Protein AF-A0A7U9MW50-F1 (afdb_monomer_lite)

Structure (mmCIF, N/CA/C/O backbone):
data_AF-A0A7U9MW50-F1
#
_entry.id   AF-A0A7U9MW50-F1
#
loop_
_atom_site.group_PDB
_atom_site.id
_atom_site.type_symbol
_atom_site.label_atom_id
_atom_site.label_alt_id
_atom_site.label_comp_id
_atom_site.label_asym_id
_atom_site.label_entity_id
_atom_site.label_seq_id
_atom_site.pdbx_PDB_ins_code
_atom_site.Cartn_x
_atom_site.Cartn_y
_atom_site.Cartn_z
_atom_site.occupancy
_atom_site.B_iso_or_equiv
_atom_site.auth_seq_id
_atom_site.auth_comp_id
_atom_site.auth_asym_id
_atom_site.auth_atom_id
_atom_site.pdbx_PDB_model_num
ATOM 1 N N . MET A 1 1 ? 9.489 -46.362 -32.759 1.00 39.28 1 MET A N 1
ATOM 2 C CA . MET A 1 1 ? 8.616 -46.040 -31.600 1.00 39.28 1 MET A CA 1
ATOM 3 C C . MET A 1 1 ? 8.530 -44.524 -31.417 1.00 39.28 1 MET A C 1
ATOM 5 O O . MET A 1 1 ? 9.506 -43.858 -31.729 1.00 39.28 1 MET A O 1
ATOM 9 N N . ARG A 1 2 ? 7.422 -43.974 -30.892 1.00 37.34 2 ARG A N 1
ATOM 10 C CA . ARG A 1 2 ? 7.339 -42.566 -30.435 1.00 37.34 2 ARG A CA 1
ATOM 11 C C . ARG A 1 2 ? 7.505 -42.512 -28.911 1.00 37.34 2 ARG A C 1
ATOM 13 O O . ARG A 1 2 ? 6.744 -43.177 -28.215 1.00 37.34 2 ARG A O 1
ATOM 20 N N . ARG A 1 3 ? 8.425 -41.695 -28.387 1.00 41.50 3 ARG A N 1
ATOM 21 C CA . ARG A 1 3 ? 8.393 -41.252 -26.979 1.00 41.50 3 ARG A CA 1
ATOM 22 C C . ARG A 1 3 ? 7.718 -39.882 -26.922 1.00 41.50 3 ARG A C 1
ATOM 24 O O . ARG A 1 3 ? 8.206 -38.944 -27.540 1.00 41.50 3 ARG A O 1
ATOM 31 N N . LYS A 1 4 ? 6.604 -39.771 -26.194 1.00 44.19 4 LYS A N 1
ATOM 32 C CA . LYS A 1 4 ? 6.059 -38.469 -25.781 1.00 44.19 4 LYS A CA 1
ATOM 33 C C . LYS A 1 4 ? 6.906 -37.951 -24.611 1.00 44.19 4 LYS A C 1
ATOM 35 O O . LYS A 1 4 ? 7.179 -38.721 -23.694 1.00 44.19 4 LYS A O 1
ATOM 40 N N . LYS A 1 5 ? 7.257 -36.665 -24.609 1.00 45.75 5 LYS A N 1
ATOM 41 C CA . LYS A 1 5 ? 7.489 -35.903 -23.374 1.00 45.75 5 LYS A CA 1
ATOM 42 C C . LYS A 1 5 ? 6.335 -34.916 -23.240 1.00 45.75 5 LYS A C 1
ATOM 44 O O . LYS A 1 5 ? 6.023 -34.212 -24.194 1.00 45.75 5 LYS A O 1
ATOM 49 N N . THR A 1 6 ? 5.687 -34.913 -22.084 1.00 45.56 6 THR A N 1
ATOM 50 C CA . THR A 1 6 ? 4.634 -33.964 -21.718 1.00 45.56 6 THR A CA 1
ATOM 51 C C . THR A 1 6 ? 5.216 -32.992 -20.704 1.00 45.56 6 THR A C 1
ATOM 53 O O . THR A 1 6 ? 5.390 -33.359 -19.544 1.00 45.56 6 THR A O 1
ATOM 56 N N . THR A 1 7 ? 5.543 -31.778 -21.140 1.00 43.97 7 THR A N 1
ATOM 57 C CA . THR A 1 7 ? 5.953 -30.695 -20.238 1.00 43.97 7 THR A CA 1
ATOM 58 C C . THR A 1 7 ? 4.703 -29.931 -19.819 1.00 43.97 7 THR A C 1
ATOM 60 O O . THR A 1 7 ? 4.052 -29.302 -20.656 1.00 43.97 7 THR A O 1
ATOM 63 N N . GLY A 1 8 ? 4.337 -30.019 -18.540 1.00 42.91 8 GLY A N 1
ATOM 64 C CA . GLY A 1 8 ? 3.277 -29.182 -17.981 1.00 42.91 8 GLY A CA 1
ATOM 65 C C . GLY A 1 8 ? 3.719 -27.722 -17.994 1.00 42.91 8 GLY A C 1
ATOM 66 O O . GLY A 1 8 ? 4.828 -27.423 -17.562 1.00 42.91 8 GLY A O 1
ATOM 67 N N . HIS A 1 9 ? 2.874 -26.832 -18.507 1.00 44.06 9 HIS A N 1
ATOM 68 C CA . HIS A 1 9 ? 3.109 -25.395 -18.408 1.00 44.06 9 HIS A CA 1
ATOM 69 C C . HIS A 1 9 ? 2.536 -24.913 -17.074 1.00 44.06 9 HIS A C 1
ATOM 71 O O . HIS A 1 9 ? 1.326 -24.997 -16.860 1.00 44.06 9 HIS A O 1
ATOM 77 N N . GLY A 1 10 ? 3.398 -24.423 -16.183 1.00 37.41 10 GLY A N 1
ATOM 78 C CA . GLY A 1 10 ? 2.960 -23.534 -15.113 1.00 37.41 10 GLY A CA 1
ATOM 79 C C . GLY A 1 10 ? 2.636 -22.183 -15.740 1.00 37.41 10 GLY A C 1
ATOM 80 O O . GLY A 1 10 ? 3.504 -21.587 -16.369 1.00 37.41 10 GLY A O 1
ATOM 81 N N . ILE A 1 11 ? 1.387 -21.733 -15.636 1.00 43.56 11 ILE A N 1
ATOM 82 C CA . ILE A 1 11 ? 0.972 -20.435 -16.175 1.00 43.56 11 ILE A CA 1
ATOM 83 C C . ILE A 1 11 ? 1.264 -19.375 -15.110 1.00 43.56 11 ILE A C 1
ATOM 85 O O . ILE A 1 11 ? 0.682 -19.419 -14.026 1.00 43.56 11 ILE A O 1
ATOM 89 N N . GLY A 1 12 ? 2.165 -18.439 -15.420 1.00 33.53 12 GLY A N 1
ATOM 90 C CA . GLY A 1 12 ? 2.443 -17.275 -14.578 1.00 33.53 12 GLY A CA 1
ATOM 91 C C . GLY A 1 12 ? 1.195 -16.402 -14.424 1.00 33.53 12 GLY A C 1
ATOM 92 O O . GLY A 1 12 ? 0.514 -16.090 -15.401 1.00 33.53 12 GLY A O 1
ATOM 93 N N . LEU A 1 13 ? 0.875 -16.016 -13.188 1.00 44.91 13 LEU A N 1
ATOM 94 C CA . LEU A 1 13 ? -0.449 -15.503 -12.804 1.00 44.91 13 LEU A CA 1
ATOM 95 C C . LEU A 1 13 ? -0.722 -14.029 -13.187 1.00 44.91 13 LEU A C 1
ATOM 97 O O . LEU A 1 13 ? -1.709 -13.454 -12.741 1.00 44.91 13 LEU A O 1
ATOM 101 N N . PHE A 1 14 ? 0.120 -13.427 -14.033 1.00 43.69 14 PHE A N 1
ATOM 102 C CA . PHE A 1 14 ? 0.056 -12.007 -14.417 1.00 43.69 14 PHE A CA 1
ATOM 103 C C . PHE A 1 14 ? -0.495 -11.737 -15.831 1.00 43.69 14 PHE A C 1
ATOM 105 O O . PHE A 1 14 ? -0.716 -10.587 -16.198 1.00 43.69 14 PHE A O 1
ATOM 112 N N . SER A 1 15 ? -0.775 -12.771 -16.634 1.00 45.66 15 SER A N 1
ATOM 113 C CA . SER A 1 15 ? -1.131 -12.617 -18.060 1.00 45.66 15 SER A CA 1
ATOM 114 C C . SER A 1 15 ? -2.640 -12.431 -18.352 1.00 45.66 15 SER A C 1
ATOM 116 O O . SER A 1 15 ? -3.088 -12.686 -19.467 1.00 45.66 15 SER A O 1
ATOM 118 N N . LEU A 1 16 ? -3.461 -12.024 -17.370 1.00 40.75 16 LEU A N 1
ATOM 119 C CA . LEU A 1 16 ? -4.922 -11.895 -17.554 1.00 40.75 16 LEU A CA 1
ATOM 120 C C . LEU A 1 16 ? -5.580 -10.762 -16.734 1.00 40.75 16 LEU A C 1
ATOM 122 O O . LEU A 1 16 ? -6.579 -10.977 -16.053 1.00 40.75 16 LEU A O 1
ATOM 126 N N . ALA A 1 17 ? -5.031 -9.546 -16.810 1.00 40.34 17 ALA A N 1
ATOM 127 C CA . ALA A 1 17 ? -5.599 -8.347 -16.171 1.00 40.34 17 ALA A CA 1
ATOM 128 C C . ALA A 1 17 ? -6.255 -7.346 -17.153 1.00 40.34 17 ALA A C 1
ATOM 130 O O . ALA A 1 17 ? -6.684 -6.268 -16.742 1.00 40.34 17 ALA A O 1
ATOM 131 N N . LEU A 1 18 ? -6.359 -7.682 -18.446 1.00 50.28 18 LEU A N 1
ATOM 132 C CA . LEU A 1 18 ? -7.053 -6.869 -19.451 1.00 50.28 18 LEU A CA 1
ATOM 133 C C . LEU A 1 18 ? -7.947 -7.727 -20.362 1.00 50.28 18 LEU A C 1
ATOM 135 O O . LEU A 1 18 ? -7.501 -8.736 -20.900 1.00 50.28 18 LEU A O 1
ATOM 139 N N . LEU A 1 19 ? -9.160 -7.204 -20.598 1.00 45.91 19 LEU A N 1
ATOM 140 C CA . LEU A 1 19 ? -10.234 -7.656 -21.504 1.00 45.91 19 LEU A CA 1
ATOM 141 C C . LEU A 1 19 ? -11.268 -8.664 -20.934 1.00 45.91 19 LEU A C 1
ATOM 143 O O . LEU A 1 19 ? -10.956 -9.824 -20.703 1.00 45.91 19 LEU A O 1
ATOM 147 N N . LEU A 1 20 ? -12.539 -8.212 -20.882 1.00 41.84 20 LEU A N 1
ATOM 148 C CA . LEU A 1 20 ? -13.779 -8.932 -20.495 1.00 41.84 20 LEU A CA 1
ATOM 149 C C . LEU A 1 20 ? -13.861 -9.319 -18.993 1.00 41.84 20 LEU A C 1
ATOM 151 O O . LEU A 1 20 ? -12.935 -9.894 -18.448 1.00 41.84 20 LEU A O 1
ATOM 155 N N . CYS A 1 21 ? -14.930 -9.039 -18.235 1.00 37.72 21 CYS A N 1
ATOM 156 C CA . CYS A 1 21 ? -16.331 -8.745 -18.573 1.00 37.72 21 CYS A CA 1
ATOM 157 C C . CYS A 1 21 ? -16.944 -7.636 -17.692 1.00 37.72 21 CYS A C 1
ATOM 159 O O . CYS A 1 21 ? -16.479 -7.367 -16.590 1.00 37.72 21 CYS A O 1
ATOM 161 N N . GLY A 1 22 ? -18.065 -7.068 -18.149 1.00 41.16 22 GLY A N 1
ATOM 162 C CA . GLY A 1 22 ? -19.060 -6.455 -17.261 1.00 41.16 22 GLY A CA 1
ATOM 163 C C . GLY A 1 22 ? -20.167 -7.451 -16.878 1.00 41.16 22 GLY A C 1
ATOM 164 O O . GLY A 1 22 ? -20.319 -8.475 -17.540 1.00 41.16 22 GLY A O 1
ATOM 165 N N . LEU A 1 23 ? -20.986 -7.071 -15.886 1.00 46.62 23 LEU A N 1
ATOM 166 C CA . LEU A 1 23 ? -22.084 -7.827 -15.245 1.00 46.62 23 LEU A CA 1
ATOM 167 C C . LEU A 1 23 ? -21.673 -8.860 -14.175 1.00 46.62 23 LEU A C 1
ATOM 169 O O . LEU A 1 23 ? -20.717 -9.606 -14.330 1.00 46.62 23 LEU A O 1
ATOM 173 N N . MET A 1 24 ? -22.523 -8.919 -13.138 1.00 39.25 24 MET A N 1
ATOM 174 C CA . MET A 1 24 ? -22.510 -9.791 -11.949 1.00 39.25 24 MET A CA 1
ATOM 175 C C . MET A 1 24 ? -21.369 -9.573 -10.937 1.00 39.25 24 MET A C 1
ATOM 177 O O . MET A 1 24 ? -20.203 -9.825 -11.208 1.00 39.25 24 MET A O 1
ATOM 181 N N . GLY A 1 25 ? -21.746 -9.123 -9.734 1.00 40.00 25 GLY A N 1
ATOM 182 C CA . GLY A 1 25 ? -20.860 -8.994 -8.570 1.00 40.00 25 GLY A CA 1
ATOM 183 C C . GLY A 1 25 ? -21.040 -10.121 -7.542 1.00 40.00 25 GLY A C 1
ATOM 184 O O . GLY A 1 25 ? -21.541 -11.190 -7.875 1.00 40.00 25 GLY A O 1
ATOM 185 N N . LEU A 1 26 ? -20.703 -9.811 -6.279 1.00 45.91 26 LEU A N 1
ATOM 186 C CA . LEU A 1 26 ? -20.649 -10.693 -5.094 1.00 45.91 26 LEU A CA 1
ATOM 187 C C . LEU A 1 26 ? -19.517 -11.740 -5.115 1.00 45.91 26 LEU A C 1
ATOM 189 O O . LEU A 1 26 ? -19.614 -12.778 -5.758 1.00 45.91 26 LEU A O 1
ATOM 193 N N . GLY A 1 27 ? -18.469 -11.487 -4.321 1.00 35.94 27 GLY A N 1
ATOM 194 C CA . GLY A 1 27 ? -17.350 -12.418 -4.127 1.00 35.94 27 GLY A CA 1
ATOM 195 C C . GLY A 1 27 ? -16.101 -11.761 -3.534 1.00 35.94 27 GLY A C 1
ATOM 196 O O . GLY A 1 27 ? -15.067 -11.725 -4.188 1.00 35.94 27 GLY A O 1
ATOM 197 N N . GLY A 1 28 ? -16.194 -11.193 -2.328 1.00 34.50 28 GLY A N 1
ATOM 198 C CA . GLY A 1 28 ? -15.036 -10.600 -1.644 1.00 34.50 28 GLY A CA 1
ATOM 199 C C . GLY A 1 28 ? -14.314 -11.589 -0.722 1.00 34.50 28 GLY A C 1
ATOM 200 O O . GLY A 1 28 ? -14.967 -12.418 -0.091 1.00 34.50 28 GLY A O 1
ATOM 201 N N . GLY A 1 29 ? -12.990 -11.448 -0.581 1.00 36.53 29 GLY A N 1
ATOM 202 C CA . GLY A 1 29 ? -12.238 -12.014 0.547 1.00 36.53 29 GLY A CA 1
ATOM 203 C C . GLY A 1 29 ? -10.856 -12.609 0.238 1.00 36.53 29 GLY A C 1
ATOM 204 O O . GLY A 1 29 ? -10.644 -13.245 -0.785 1.00 36.53 29 GLY A O 1
ATOM 205 N N . VAL A 1 30 ? -9.964 -12.477 1.228 1.00 43.53 30 VAL A N 1
ATOM 206 C CA . VAL A 1 30 ? -8.754 -13.296 1.468 1.00 43.53 30 VAL A CA 1
ATOM 207 C C . VAL A 1 30 ? -7.604 -13.201 0.445 1.00 43.53 30 VAL A C 1
ATOM 209 O O . VAL A 1 30 ? -7.337 -14.138 -0.301 1.00 43.53 30 VAL A O 1
ATOM 212 N N . 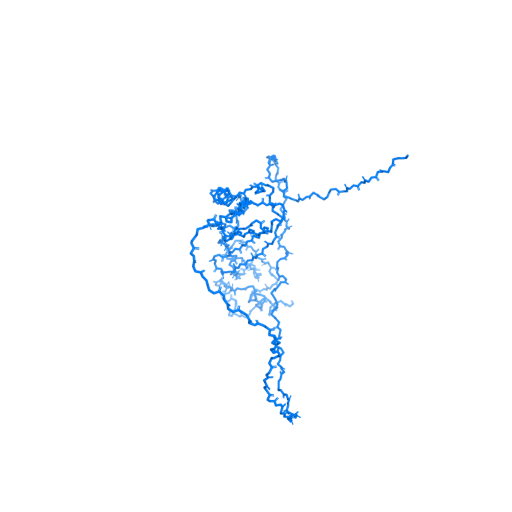LEU A 1 31 ? -6.785 -12.141 0.552 1.00 40.22 31 LEU A N 1
ATOM 213 C CA . LEU A 1 31 ? -5.351 -12.214 0.197 1.00 40.22 31 LEU A CA 1
ATOM 214 C C . LEU A 1 31 ? -4.436 -11.306 1.059 1.00 40.22 31 LEU A C 1
ATOM 216 O O . LEU A 1 31 ? -3.450 -10.762 0.578 1.00 40.22 31 LEU A O 1
ATOM 220 N N . GLY A 1 32 ? -4.753 -11.135 2.350 1.00 41.09 32 GLY A N 1
ATOM 221 C CA . GLY A 1 32 ? -4.100 -10.156 3.245 1.00 41.09 32 GLY A CA 1
ATOM 222 C C . GLY A 1 32 ? -3.193 -10.720 4.352 1.00 41.09 32 GLY A C 1
ATOM 223 O O . GLY A 1 32 ? -3.034 -10.067 5.375 1.00 41.09 32 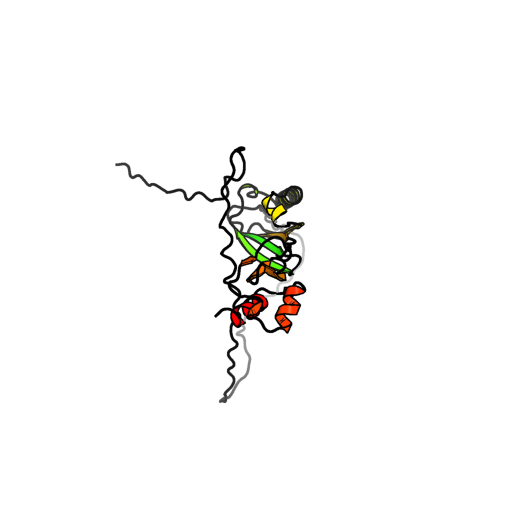GLY A O 1
ATOM 224 N N . ALA A 1 33 ? -2.647 -11.937 4.220 1.00 38.00 33 ALA A N 1
ATOM 225 C CA . ALA A 1 33 ? -2.095 -12.690 5.363 1.00 38.00 33 ALA A CA 1
ATOM 226 C C . ALA A 1 33 ? -0.701 -13.322 5.128 1.00 38.00 33 ALA A C 1
ATOM 228 O O . ALA A 1 33 ? -0.518 -14.521 5.352 1.00 38.00 33 ALA A O 1
ATOM 229 N N . ARG A 1 34 ? 0.293 -12.547 4.652 1.00 43.12 34 ARG A N 1
ATOM 230 C CA . ARG A 1 34 ? 1.667 -13.065 4.415 1.00 43.12 34 ARG A CA 1
ATOM 231 C C . ARG A 1 34 ? 2.868 -12.204 4.843 1.00 43.12 34 ARG A C 1
ATOM 233 O O . ARG A 1 34 ? 3.970 -12.742 4.820 1.00 43.12 34 ARG A O 1
ATOM 240 N N . LEU A 1 35 ? 2.711 -10.942 5.266 1.00 41.59 35 LEU A N 1
ATOM 241 C CA . LEU A 1 35 ? 3.867 -10.069 5.580 1.00 41.59 35 LEU A CA 1
ATOM 242 C C . LEU A 1 35 ? 4.241 -9.929 7.070 1.00 41.59 35 LEU A C 1
ATOM 244 O O . LEU A 1 35 ? 5.370 -9.549 7.368 1.00 41.59 35 LEU A O 1
ATOM 248 N N . ALA A 1 36 ? 3.352 -10.258 8.012 1.00 36.81 36 ALA A N 1
ATOM 249 C CA . ALA A 1 36 ? 3.534 -9.934 9.438 1.00 36.81 36 ALA A CA 1
ATOM 250 C C . ALA A 1 36 ? 4.670 -10.695 10.168 1.00 36.81 36 ALA A C 1
ATOM 252 O O . ALA A 1 36 ? 4.962 -10.410 11.324 1.00 36.81 36 ALA A O 1
ATOM 253 N N . GLN A 1 37 ? 5.322 -11.670 9.526 1.00 37.69 37 GLN A N 1
ATOM 254 C CA . GLN A 1 37 ? 6.139 -12.685 10.209 1.00 37.69 37 GLN A CA 1
ATOM 255 C C . GLN A 1 37 ? 7.660 -12.417 10.219 1.00 37.69 37 GLN A C 1
ATOM 257 O O . GLN A 1 37 ? 8.440 -13.339 10.447 1.00 37.69 37 GLN A O 1
ATOM 262 N N . ARG A 1 38 ? 8.104 -11.177 9.950 1.00 39.75 38 ARG A N 1
ATOM 263 C CA . ARG A 1 38 ? 9.537 -10.792 9.942 1.00 39.75 38 ARG A CA 1
ATOM 264 C C . ARG A 1 38 ? 9.981 -9.839 11.058 1.00 39.75 38 ARG A C 1
ATOM 266 O O . ARG A 1 38 ? 11.182 -9.632 11.197 1.00 39.75 38 ARG A O 1
ATOM 273 N N . TYR A 1 39 ? 9.069 -9.285 11.859 1.00 34.59 39 TYR A N 1
ATOM 274 C CA . TYR A 1 39 ? 9.435 -8.397 12.968 1.00 34.59 39 TYR A CA 1
ATOM 275 C C . TYR A 1 39 ? 9.530 -9.161 14.293 1.00 34.59 39 TYR A C 1
ATOM 277 O O . TYR A 1 39 ? 8.575 -9.241 15.059 1.00 34.59 39 TYR A O 1
ATOM 285 N N . GLN A 1 40 ? 10.709 -9.720 14.567 1.00 35.03 40 GLN A N 1
ATOM 286 C CA . GLN A 1 40 ? 11.066 -10.215 15.896 1.00 35.03 40 GLN A CA 1
ATOM 287 C C . GLN A 1 40 ? 12.538 -9.863 16.178 1.00 35.03 40 GLN A C 1
ATOM 289 O O . GLN A 1 40 ? 13.422 -10.382 15.492 1.00 35.03 40 GLN A O 1
ATOM 294 N N . PRO A 1 41 ? 12.830 -8.950 17.125 1.00 33.59 41 PRO A N 1
ATOM 295 C CA . PRO A 1 41 ? 14.197 -8.519 17.395 1.00 33.59 41 PRO A CA 1
ATOM 296 C C . PRO A 1 41 ? 15.001 -9.653 18.040 1.00 33.59 41 PRO A C 1
ATOM 298 O O . PRO A 1 41 ? 14.535 -10.314 18.969 1.00 33.59 41 PRO A O 1
ATOM 301 N N . GLN A 1 42 ? 16.225 -9.872 17.557 1.00 32.53 42 GLN A N 1
ATOM 302 C CA . GLN A 1 42 ? 17.138 -10.845 18.156 1.00 32.53 42 GLN A CA 1
ATOM 303 C C . GLN A 1 42 ? 17.595 -10.360 19.537 1.00 32.53 42 GLN A C 1
ATOM 305 O O . GLN A 1 42 ? 17.973 -9.202 19.710 1.00 32.53 42 GLN A O 1
ATOM 310 N N . GLN A 1 43 ? 17.550 -11.255 20.525 1.00 33.53 43 GLN A N 1
ATOM 311 C CA . GLN A 1 43 ? 17.994 -10.958 21.884 1.00 33.53 43 GLN A CA 1
ATOM 312 C C . GLN A 1 43 ? 19.524 -10.857 21.937 1.00 33.53 43 GLN A C 1
ATOM 314 O O . GLN A 1 43 ? 20.235 -11.666 21.344 1.00 33.53 43 GLN A O 1
ATOM 319 N N . ILE A 1 44 ? 20.024 -9.853 22.660 1.00 36.19 44 ILE A N 1
ATOM 320 C CA . ILE A 1 44 ? 21.458 -9.599 22.820 1.00 36.19 44 ILE A CA 1
ATOM 321 C C . ILE A 1 44 ? 22.037 -10.619 23.806 1.00 36.19 44 ILE A C 1
ATOM 323 O O . ILE A 1 44 ? 21.690 -10.600 24.985 1.00 36.19 44 ILE A O 1
ATOM 327 N N . ALA A 1 45 ? 22.956 -11.464 23.339 1.00 31.12 45 ALA A N 1
ATOM 328 C CA . ALA A 1 45 ? 23.833 -12.241 24.209 1.00 31.12 45 ALA A CA 1
ATOM 329 C C . ALA A 1 45 ? 25.078 -11.407 24.560 1.00 31.12 45 ALA A C 1
ATOM 331 O O . ALA A 1 45 ? 25.738 -10.868 23.671 1.00 31.12 45 ALA A O 1
ATOM 332 N N . GLN A 1 46 ? 25.386 -11.289 25.852 1.00 35.41 46 GLN A N 1
ATOM 333 C CA . GLN A 1 46 ? 26.603 -10.650 26.360 1.00 35.41 46 GLN A CA 1
ATOM 334 C C . GLN A 1 46 ? 27.605 -11.733 26.768 1.00 35.41 46 GLN A C 1
ATOM 336 O O . GLN A 1 46 ? 27.253 -12.586 27.573 1.00 35.41 46 GLN A O 1
ATOM 341 N N . GLU A 1 47 ? 28.845 -11.671 26.281 1.00 30.33 47 GLU A N 1
ATOM 342 C CA . GLU A 1 47 ? 29.944 -12.511 26.779 1.00 30.33 47 GLU A CA 1
ATOM 343 C C . GLU A 1 47 ? 31.284 -11.785 26.563 1.00 30.33 47 GLU A C 1
ATOM 345 O O . GLU A 1 47 ? 31.612 -11.412 25.436 1.00 30.33 47 GLU A O 1
ATOM 350 N N . ALA A 1 48 ? 32.034 -11.548 27.643 1.00 31.95 48 ALA A N 1
ATOM 351 C CA . ALA A 1 48 ? 33.402 -11.020 27.647 1.00 31.95 48 ALA A CA 1
ATOM 352 C C . ALA A 1 48 ? 33.966 -11.032 29.084 1.00 31.95 48 ALA A C 1
ATOM 354 O O . ALA A 1 48 ? 33.190 -10.840 30.022 1.00 31.95 48 ALA A O 1
ATOM 355 N N . PRO A 1 49 ? 35.298 -11.023 29.273 1.00 49.34 49 PRO A N 1
ATOM 356 C CA . PRO A 1 49 ? 36.351 -11.664 28.473 1.00 49.34 49 PRO A CA 1
ATOM 357 C C . PRO A 1 49 ? 37.252 -12.566 29.351 1.00 49.34 49 PRO A C 1
ATOM 359 O O . PRO A 1 49 ? 37.212 -12.455 30.572 1.00 49.34 49 PRO A O 1
ATOM 362 N N . ASP A 1 50 ? 38.152 -13.365 28.760 1.00 29.62 50 ASP A N 1
ATOM 363 C CA . ASP A 1 50 ? 39.349 -13.804 29.503 1.00 29.62 50 ASP A CA 1
ATOM 364 C C . ASP A 1 50 ? 40.579 -14.122 28.620 1.00 29.62 50 ASP A C 1
ATOM 366 O O . ASP A 1 50 ? 40.461 -14.600 27.488 1.00 29.62 50 ASP A O 1
ATOM 370 N N . ARG A 1 51 ? 41.762 -13.784 29.149 1.00 32.78 51 ARG A N 1
ATOM 371 C CA . ARG A 1 51 ? 43.145 -13.916 28.615 1.00 32.78 51 ARG A CA 1
ATOM 372 C C . ARG A 1 51 ? 44.083 -13.527 29.784 1.00 32.78 51 ARG A C 1
ATOM 374 O O . ARG A 1 51 ? 43.667 -12.656 30.549 1.00 32.78 51 ARG A O 1
ATOM 381 N N . PRO A 1 52 ? 45.332 -14.029 29.928 1.00 44.41 52 PRO A N 1
ATOM 382 C CA . PRO A 1 52 ? 46.332 -14.152 28.849 1.00 44.41 52 PRO A CA 1
ATOM 383 C C . PRO A 1 52 ? 47.200 -15.446 29.030 1.00 44.41 52 PRO A C 1
ATOM 385 O O . PRO A 1 52 ? 46.765 -16.335 29.753 1.00 44.41 52 PRO A O 1
ATOM 388 N N . GLU A 1 53 ? 48.393 -15.707 28.470 1.00 31.42 53 GLU A N 1
ATOM 389 C CA . GLU A 1 53 ? 49.202 -15.192 27.341 1.00 31.42 53 GLU A CA 1
ATOM 390 C C . GLU A 1 53 ? 50.191 -16.306 26.896 1.00 31.42 53 GLU A C 1
ATOM 392 O O . GLU A 1 53 ? 50.250 -17.343 27.550 1.00 31.42 53 GLU A O 1
ATOM 397 N N . GLU A 1 54 ? 50.995 -16.086 25.843 1.00 28.69 54 GLU A N 1
ATOM 398 C CA . GLU A 1 54 ? 52.482 -16.047 25.926 1.00 28.69 54 GLU A CA 1
ATOM 399 C C . GLU A 1 54 ? 53.141 -15.886 24.531 1.00 28.69 54 GLU A C 1
ATOM 401 O O . GLU A 1 54 ? 52.937 -16.670 23.605 1.00 28.69 54 GLU A O 1
ATOM 406 N N . GLN A 1 55 ? 53.953 -14.831 24.412 1.00 30.59 55 GLN A N 1
ATOM 407 C CA . GLN A 1 55 ? 54.999 -14.567 23.400 1.00 30.59 55 GLN A CA 1
ATOM 408 C C . GLN A 1 55 ? 56.385 -14.915 24.027 1.00 30.59 55 GLN A C 1
ATOM 410 O O . GLN A 1 55 ? 56.365 -15.318 25.193 1.00 30.59 55 GLN A O 1
ATOM 415 N N . PRO A 1 56 ? 57.581 -14.768 23.386 1.00 43.38 56 PRO A N 1
ATOM 416 C CA . PRO A 1 56 ? 57.963 -14.012 22.168 1.00 43.38 56 PRO A CA 1
ATOM 417 C C . PRO A 1 56 ? 58.851 -14.861 21.194 1.00 43.38 56 PRO A C 1
ATOM 419 O O . PRO A 1 56 ? 58.724 -16.081 21.221 1.00 43.38 56 PRO A O 1
ATOM 422 N N . GLU A 1 57 ? 59.723 -14.398 20.274 1.00 31.50 57 GLU A N 1
ATOM 423 C CA . GLU A 1 57 ? 60.191 -13.075 19.779 1.00 31.50 57 GLU A CA 1
ATOM 424 C C . GLU A 1 57 ? 60.778 -13.225 18.338 1.00 31.50 57 GLU A C 1
ATOM 426 O O . GLU A 1 57 ? 60.698 -14.318 17.783 1.00 31.50 57 GLU A O 1
ATOM 431 N N . GLU A 1 58 ? 61.445 -12.182 17.797 1.00 29.83 58 GLU A N 1
ATOM 432 C CA . GLU A 1 58 ? 62.428 -12.217 16.672 1.00 29.83 58 GLU A CA 1
ATOM 433 C C . GLU A 1 58 ? 61.926 -12.596 15.236 1.00 29.83 58 GLU A C 1
ATOM 435 O O . GLU A 1 58 ? 60.983 -13.359 15.066 1.00 29.83 58 GLU A O 1
ATOM 440 N N . SER A 1 59 ? 62.513 -12.133 14.111 1.00 28.09 59 SER A N 1
ATOM 441 C CA . SER A 1 59 ? 63.281 -10.895 13.834 1.00 28.09 59 SER A CA 1
ATOM 442 C C . SER A 1 59 ? 63.442 -10.562 12.327 1.00 28.09 59 SER A C 1
ATOM 444 O O . SER A 1 59 ? 63.222 -11.388 11.449 1.00 28.09 59 SER A O 1
ATOM 446 N N . VAL A 1 60 ? 63.811 -9.296 12.066 1.00 30.75 60 VAL A N 1
ATOM 447 C CA . VAL A 1 60 ? 64.650 -8.746 10.965 1.00 30.75 60 VAL A CA 1
ATOM 448 C C . VAL A 1 60 ? 64.528 -9.318 9.526 1.00 30.75 60 VAL A C 1
ATOM 450 O O . VAL A 1 60 ? 65.134 -10.318 9.172 1.00 30.75 60 VAL A O 1
ATOM 453 N N . ALA A 1 61 ? 63.832 -8.540 8.685 1.00 31.02 61 ALA A N 1
ATOM 454 C CA . ALA A 1 61 ? 64.235 -7.925 7.396 1.00 31.02 61 ALA A CA 1
ATOM 455 C C . ALA A 1 61 ? 65.106 -8.613 6.295 1.00 31.02 61 ALA A C 1
ATOM 457 O O . ALA A 1 61 ? 66.056 -9.343 6.538 1.00 31.02 61 ALA A O 1
ATOM 458 N N . GLU A 1 62 ? 64.878 -8.089 5.074 1.00 29.62 62 GLU A N 1
ATOM 459 C CA . GLU A 1 62 ? 65.825 -7.899 3.946 1.00 29.62 62 GLU A CA 1
ATOM 460 C C . GLU A 1 62 ? 65.979 -9.002 2.857 1.00 29.62 62 GLU A C 1
ATOM 462 O O . GLU A 1 62 ? 65.621 -10.161 3.019 1.00 29.62 62 GLU A O 1
ATOM 467 N N . ALA A 1 63 ? 66.524 -8.557 1.711 1.00 29.33 63 ALA A N 1
ATOM 468 C CA . ALA A 1 63 ? 67.105 -9.286 0.573 1.00 29.33 63 ALA A CA 1
ATOM 469 C C . ALA A 1 63 ? 66.169 -9.935 -0.476 1.00 29.33 63 ALA A C 1
ATOM 471 O O . ALA A 1 63 ? 65.717 -11.070 -0.358 1.00 29.33 63 ALA A O 1
ATOM 472 N N . ALA A 1 64 ? 66.027 -9.253 -1.622 1.00 38.47 64 ALA A N 1
ATOM 473 C CA . ALA A 1 64 ? 65.568 -9.851 -2.880 1.00 38.47 64 ALA A CA 1
ATOM 474 C C . ALA A 1 64 ? 66.758 -10.401 -3.713 1.00 38.47 64 ALA A C 1
ATOM 476 O O . ALA A 1 64 ? 67.769 -9.702 -3.847 1.00 38.47 64 ALA A O 1
ATOM 477 N N . PRO A 1 65 ? 66.663 -11.589 -4.351 1.00 37.47 65 PRO A N 1
ATOM 478 C CA . PRO A 1 65 ? 67.728 -12.110 -5.216 1.00 37.47 65 PRO A CA 1
ATOM 479 C C . PRO A 1 65 ? 67.788 -11.410 -6.588 1.00 37.47 65 PRO A C 1
ATOM 481 O O . PRO A 1 65 ? 67.060 -11.740 -7.524 1.00 37.47 65 PRO A O 1
ATOM 484 N N . ARG A 1 66 ? 68.713 -10.457 -6.731 1.00 29.94 66 ARG A N 1
ATOM 485 C CA . ARG A 1 66 ? 69.065 -9.802 -8.003 1.00 29.94 66 ARG A CA 1
ATOM 486 C C . ARG A 1 66 ? 69.977 -10.697 -8.853 1.00 29.94 66 ARG A C 1
ATOM 488 O O . ARG A 1 66 ? 71.192 -10.731 -8.632 1.00 29.94 66 ARG A O 1
ATOM 495 N N . TRP A 1 67 ? 69.431 -11.339 -9.885 1.00 33.88 67 TRP A N 1
ATOM 496 C CA . TRP A 1 67 ? 70.257 -11.991 -10.907 1.00 33.88 67 TRP A CA 1
ATOM 497 C C . TRP A 1 67 ? 70.821 -10.976 -11.912 1.00 33.88 67 TRP A C 1
ATOM 499 O O . TRP A 1 67 ? 70.128 -10.420 -12.758 1.00 33.88 67 TRP A O 1
ATOM 509 N N . HIS A 1 68 ? 72.123 -10.747 -11.762 1.00 33.44 68 HIS A N 1
ATOM 510 C CA . HIS A 1 68 ? 73.053 -10.208 -12.755 1.00 33.44 68 HIS A CA 1
ATOM 511 C C . HIS A 1 68 ? 73.102 -11.145 -13.990 1.00 33.44 68 HIS A C 1
ATOM 513 O O . HIS A 1 68 ? 72.777 -12.321 -13.857 1.00 33.44 68 HIS A O 1
ATOM 519 N N . ASN A 1 69 ? 73.555 -10.774 -15.192 1.00 30.67 69 ASN A N 1
ATOM 520 C CA . ASN A 1 69 ? 74.057 -9.513 -15.760 1.00 30.67 69 ASN A CA 1
ATOM 521 C C . ASN A 1 69 ? 74.095 -9.685 -17.295 1.00 30.67 69 ASN A C 1
ATOM 523 O O . ASN A 1 69 ? 74.444 -10.772 -17.740 1.00 30.67 69 ASN A O 1
ATOM 527 N N . GLN A 1 70 ? 73.943 -8.612 -18.079 1.00 34.16 70 GLN A N 1
ATOM 528 C CA . GLN A 1 70 ? 74.953 -8.230 -19.086 1.00 34.16 70 GLN A CA 1
ATOM 529 C C . GLN A 1 70 ? 74.699 -6.789 -19.557 1.00 34.16 70 GLN A C 1
ATOM 531 O O . GLN A 1 70 ? 73.554 -6.379 -19.716 1.00 34.16 70 GLN A O 1
ATOM 536 N N . VAL A 1 71 ? 75.772 -6.030 -19.785 1.00 33.34 71 VAL A N 1
ATOM 537 C CA . VAL A 1 71 ? 75.743 -4.681 -20.369 1.00 33.34 71 VAL A CA 1
ATOM 538 C C . VAL A 1 71 ? 76.406 -4.741 -21.741 1.00 33.34 71 VAL A C 1
ATOM 540 O O . VAL A 1 71 ? 77.467 -5.350 -21.858 1.00 33.34 71 VAL A O 1
ATOM 543 N N . MET A 1 72 ? 75.824 -4.060 -22.728 1.00 32.47 72 MET A N 1
ATOM 544 C CA . MET A 1 72 ? 76.564 -3.352 -23.777 1.00 32.47 72 MET A CA 1
ATOM 545 C C . MET A 1 72 ? 75.779 -2.088 -24.133 1.00 32.47 72 MET A C 1
ATOM 547 O O . MET A 1 72 ? 74.620 -2.171 -24.534 1.00 32.47 72 MET A O 1
ATOM 551 N N . GLU A 1 73 ? 76.408 -0.927 -23.971 1.00 40.88 73 GLU A N 1
ATOM 552 C CA . GLU A 1 73 ? 75.903 0.343 -24.498 1.00 40.88 73 GLU A CA 1
ATOM 553 C C . GLU A 1 73 ? 76.259 0.471 -25.989 1.00 40.88 73 GLU A C 1
ATOM 555 O O . GLU A 1 73 ? 77.226 -0.130 -26.463 1.00 40.88 73 GLU A O 1
ATOM 560 N N . GLY A 1 74 ? 75.484 1.262 -26.733 1.00 30.00 74 GLY A N 1
ATOM 561 C CA . GLY A 1 74 ? 75.658 1.430 -28.177 1.00 30.00 74 GLY A CA 1
ATOM 562 C C . GLY A 1 74 ? 74.777 2.545 -28.732 1.00 30.00 74 GLY A C 1
ATOM 563 O O . GLY A 1 74 ? 73.770 2.275 -29.377 1.00 30.00 74 GLY A O 1
ATOM 564 N N . SER A 1 75 ? 75.131 3.795 -28.435 1.00 38.09 75 SER A N 1
ATOM 565 C CA . SER A 1 75 ? 74.350 4.978 -28.816 1.00 38.09 75 SER A CA 1
ATOM 566 C C . SER A 1 75 ? 74.445 5.309 -30.307 1.00 38.09 75 SER A C 1
ATOM 568 O O . SER A 1 75 ? 75.542 5.345 -30.867 1.00 38.09 75 SER A O 1
ATOM 570 N N . THR A 1 76 ? 73.318 5.659 -30.930 1.00 32.25 76 THR A N 1
ATOM 571 C CA . THR A 1 76 ? 73.257 6.600 -32.068 1.00 32.25 76 THR A CA 1
ATOM 572 C C . THR A 1 76 ? 71.823 7.096 -32.277 1.00 32.25 76 THR A C 1
ATOM 574 O O . THR A 1 76 ? 70.889 6.297 -32.275 1.00 32.25 76 THR A O 1
ATOM 577 N N . GLU A 1 77 ? 71.654 8.406 -32.470 1.00 37.16 77 GLU A N 1
ATOM 578 C CA . GLU A 1 77 ? 70.484 8.995 -33.148 1.00 37.16 77 GLU A CA 1
ATOM 579 C C . GLU A 1 77 ? 70.579 8.686 -34.677 1.00 37.16 77 GLU A C 1
ATOM 581 O O . GLU A 1 77 ? 71.620 8.217 -35.139 1.00 37.16 77 GLU A O 1
ATOM 586 N N . ASP A 1 78 ? 69.594 8.865 -35.566 1.00 42.72 78 ASP A N 1
ATOM 587 C CA . ASP A 1 78 ? 68.359 9.670 -35.544 1.00 42.72 78 ASP A CA 1
ATOM 588 C C . ASP A 1 78 ? 67.216 8.966 -36.367 1.00 42.72 78 ASP A C 1
ATOM 590 O O . ASP A 1 78 ? 67.023 7.766 -36.159 1.00 42.72 78 ASP A O 1
ATOM 594 N N . PRO A 1 79 ? 66.368 9.597 -37.215 1.00 54.44 79 PRO A N 1
ATOM 595 C CA . PRO A 1 79 ? 64.920 9.604 -37.002 1.00 54.44 79 PRO A CA 1
ATOM 596 C C . PRO A 1 79 ? 64.095 8.700 -37.940 1.00 54.44 79 PRO A C 1
ATOM 598 O O . PRO A 1 79 ? 64.512 8.332 -39.037 1.00 54.44 79 PRO A O 1
ATOM 601 N N . GLY A 1 80 ? 62.814 8.538 -37.584 1.00 40.81 80 GLY A N 1
ATOM 602 C CA . GLY A 1 80 ? 61.730 8.355 -38.559 1.00 40.81 80 GLY A CA 1
ATOM 603 C C . GLY A 1 80 ? 61.104 6.960 -38.605 1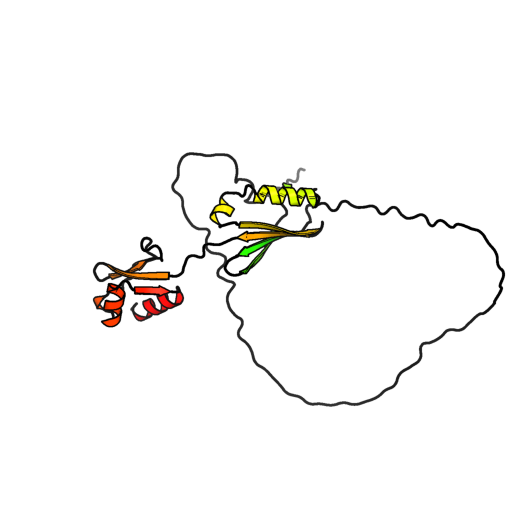.00 40.81 80 GLY A C 1
ATOM 604 O O . GLY A 1 80 ? 61.693 6.005 -39.097 1.00 40.81 80 GLY A O 1
ATOM 605 N N . GLY A 1 81 ? 59.847 6.866 -38.166 1.00 36.94 81 GLY A N 1
ATOM 606 C CA . GLY A 1 81 ? 59.051 5.642 -38.262 1.00 36.94 81 GLY A CA 1
ATOM 607 C C . GLY A 1 81 ? 57.755 5.739 -37.465 1.00 36.94 81 GLY A C 1
ATOM 608 O O . GLY A 1 81 ? 57.725 5.391 -36.288 1.00 36.94 81 GLY A O 1
ATOM 609 N N . GLN A 1 82 ? 56.675 6.213 -38.094 1.00 48.38 82 GLN A N 1
ATOM 610 C CA . GLN A 1 82 ? 55.342 6.195 -37.483 1.00 48.38 82 GLN A CA 1
ATOM 611 C C . GLN A 1 82 ? 54.814 4.756 -37.439 1.00 48.38 82 GLN A C 1
ATOM 613 O O . GLN A 1 82 ? 54.151 4.290 -38.362 1.00 48.38 82 GLN A O 1
ATOM 618 N N . ALA A 1 83 ? 55.115 4.046 -36.353 1.00 43.44 83 ALA A N 1
ATOM 619 C CA . ALA A 1 83 ? 54.458 2.791 -36.019 1.00 43.44 83 ALA A CA 1
ATOM 620 C C . ALA A 1 83 ? 53.049 3.086 -35.475 1.00 43.44 83 ALA A C 1
ATOM 622 O O . ALA A 1 83 ? 52.821 3.089 -34.265 1.00 43.44 83 ALA A O 1
ATOM 623 N N . GLU A 1 84 ? 52.107 3.368 -36.377 1.00 49.41 84 GLU A N 1
ATOM 624 C CA . GLU A 1 84 ? 50.684 3.426 -36.041 1.00 49.41 84 GLU A CA 1
ATOM 625 C C . GLU A 1 84 ? 50.238 2.046 -35.539 1.00 49.41 84 GLU A C 1
ATOM 627 O O . GLU A 1 84 ? 50.000 1.123 -36.319 1.00 49.41 84 GLU A O 1
ATOM 632 N N . MET A 1 85 ? 50.146 1.883 -34.216 1.00 52.53 85 MET A N 1
ATOM 633 C CA . MET A 1 85 ? 49.485 0.715 -33.644 1.00 52.53 85 MET A CA 1
ATOM 634 C C . MET A 1 85 ? 48.008 0.776 -34.050 1.00 52.53 85 MET A C 1
ATOM 636 O O . MET A 1 85 ? 47.354 1.772 -33.728 1.00 52.53 85 MET A O 1
ATOM 640 N N . PRO A 1 86 ? 47.458 -0.245 -34.734 1.00 51.94 86 PRO A N 1
ATOM 641 C CA . PRO A 1 86 ? 46.062 -0.222 -35.138 1.00 51.94 86 PRO A CA 1
ATOM 642 C C . PRO A 1 86 ? 45.189 -0.201 -33.884 1.00 51.94 86 PRO A C 1
ATOM 644 O O . PRO A 1 86 ? 45.178 -1.155 -33.102 1.00 51.94 86 PRO A O 1
ATOM 647 N N . SER A 1 87 ? 44.457 0.895 -33.683 1.00 54.09 87 SER A N 1
ATOM 648 C CA . SER A 1 87 ? 43.463 0.990 -32.624 1.00 54.09 87 SER A CA 1
ATOM 649 C C . SER A 1 87 ? 42.384 -0.057 -32.884 1.00 54.09 87 SER A C 1
ATOM 651 O O . SER A 1 87 ? 41.621 0.031 -33.847 1.00 54.09 87 SER A O 1
ATOM 653 N N . ALA A 1 88 ? 42.340 -1.085 -32.035 1.00 58.50 88 ALA A N 1
ATOM 654 C CA . ALA A 1 88 ? 41.283 -2.081 -32.098 1.00 58.50 88 ALA A CA 1
ATOM 655 C C . ALA A 1 88 ? 39.929 -1.357 -31.982 1.00 58.50 88 ALA A C 1
ATOM 657 O O . ALA A 1 88 ? 39.768 -0.537 -31.071 1.00 58.50 88 ALA A O 1
ATOM 658 N N . PRO A 1 89 ? 38.965 -1.610 -32.887 1.00 57.75 89 PRO A N 1
ATOM 659 C CA . PRO A 1 89 ? 37.675 -0.946 -32.820 1.00 57.75 89 PRO A CA 1
ATOM 660 C C . PRO A 1 89 ? 37.000 -1.328 -31.505 1.00 57.75 89 PRO A C 1
ATOM 662 O O . PRO A 1 89 ? 36.739 -2.505 -31.251 1.00 57.75 89 PRO A O 1
ATOM 665 N N . VAL A 1 90 ? 36.719 -0.329 -30.666 1.00 56.97 90 VAL A N 1
ATOM 666 C CA . VAL A 1 90 ? 35.894 -0.520 -29.473 1.00 56.97 90 VAL A CA 1
ATOM 667 C C . VAL A 1 90 ? 34.492 -0.859 -29.965 1.00 56.97 90 VAL A C 1
ATOM 669 O O . VAL A 1 90 ? 33.761 0.007 -30.442 1.00 56.97 90 VAL A O 1
ATOM 672 N N . ILE A 1 91 ? 34.143 -2.143 -29.904 1.00 47.84 91 ILE A N 1
ATOM 673 C CA . ILE A 1 91 ? 32.796 -2.610 -30.213 1.00 47.84 91 ILE A CA 1
ATOM 674 C C . ILE A 1 91 ? 31.907 -2.160 -29.056 1.00 47.84 91 ILE A C 1
ATOM 676 O O . ILE A 1 91 ? 31.840 -2.824 -28.023 1.00 47.84 91 ILE A O 1
ATOM 680 N N . SER A 1 92 ? 31.244 -1.019 -29.231 1.00 56.50 92 SER A N 1
ATOM 681 C CA . SER A 1 92 ? 30.178 -0.565 -28.341 1.00 56.50 92 SER A CA 1
ATOM 682 C C . SER A 1 92 ? 29.010 -1.545 -28.431 1.00 56.50 92 SER A C 1
ATOM 684 O O . SER A 1 92 ? 28.145 -1.424 -29.300 1.00 56.50 92 SER A O 1
ATOM 686 N N . ILE A 1 93 ? 29.011 -2.549 -27.555 1.00 61.91 93 ILE A N 1
ATOM 687 C CA . ILE A 1 93 ? 27.857 -3.421 -27.337 1.00 61.91 93 ILE A CA 1
ATOM 688 C C . ILE A 1 93 ? 26.730 -2.515 -26.815 1.00 61.91 93 ILE A C 1
ATOM 690 O O . ILE A 1 93 ? 26.970 -1.771 -25.862 1.00 61.91 93 ILE A O 1
ATOM 694 N N . PRO A 1 94 ? 25.532 -2.514 -27.424 1.00 64.88 94 PRO A N 1
ATOM 695 C CA . PRO A 1 94 ? 24.448 -1.659 -26.962 1.00 64.88 94 PRO A CA 1
ATOM 696 C C . PRO A 1 94 ? 24.009 -2.089 -25.557 1.00 64.88 94 PRO A C 1
ATOM 698 O O . PRO A 1 94 ? 23.755 -3.269 -25.311 1.00 64.88 94 PRO A O 1
ATOM 701 N N . GLU A 1 95 ? 23.917 -1.132 -24.633 1.00 85.12 95 GLU A N 1
ATOM 702 C CA . GLU A 1 95 ? 23.490 -1.374 -23.252 1.00 85.12 95 GLU A CA 1
ATOM 703 C C . GLU A 1 95 ? 21.962 -1.525 -23.171 1.00 85.12 95 GLU A C 1
ATOM 705 O O . GLU A 1 95 ? 21.250 -0.669 -22.648 1.00 85.12 95 GLU A O 1
ATOM 710 N N . THR A 1 96 ? 21.451 -2.620 -23.732 1.00 93.94 96 THR A N 1
ATOM 711 C CA . THR A 1 96 ? 20.028 -2.977 -23.716 1.00 93.94 96 THR A CA 1
ATOM 712 C C . THR A 1 96 ? 19.705 -4.010 -22.646 1.00 93.94 96 THR A C 1
ATOM 714 O O . THR A 1 96 ? 20.489 -4.930 -22.394 1.00 93.94 96 THR A O 1
ATOM 717 N N . ILE A 1 97 ? 18.498 -3.918 -22.093 1.00 94.81 97 ILE A N 1
ATOM 718 C CA . ILE A 1 97 ? 17.888 -4.961 -21.263 1.00 94.81 97 ILE A CA 1
ATOM 719 C C . ILE A 1 97 ? 17.807 -6.287 -22.038 1.00 94.81 97 ILE A C 1
ATOM 721 O O . ILE A 1 97 ? 17.505 -6.310 -23.233 1.00 94.81 97 ILE A O 1
ATOM 725 N N . ASN A 1 98 ? 18.028 -7.403 -21.348 1.00 93.56 98 ASN A N 1
ATOM 726 C CA . ASN A 1 98 ? 17.884 -8.761 -21.869 1.00 93.56 98 ASN A CA 1
ATOM 727 C C . ASN A 1 98 ? 17.112 -9.652 -20.868 1.00 93.56 98 ASN A C 1
ATOM 729 O O . ASN A 1 98 ? 16.745 -9.207 -19.786 1.00 93.56 98 ASN A O 1
ATOM 733 N N . ALA A 1 99 ? 16.850 -10.913 -21.226 1.00 93.38 99 ALA A N 1
ATOM 734 C CA . ALA A 1 99 ? 16.069 -11.840 -20.394 1.00 93.38 99 ALA A CA 1
ATOM 735 C C . ALA A 1 99 ? 16.787 -12.331 -19.113 1.00 93.38 99 ALA A C 1
ATOM 737 O O . ALA A 1 99 ? 16.156 -12.962 -18.270 1.00 93.38 99 ALA A O 1
ATOM 738 N N . GLU A 1 100 ? 18.089 -12.068 -18.967 1.00 92.19 100 GLU A N 1
ATOM 739 C CA . GLU A 1 100 ? 18.896 -12.388 -17.778 1.00 92.19 100 GLU A CA 1
ATOM 740 C C . GLU A 1 100 ? 19.141 -11.146 -16.892 1.00 92.19 100 GLU A C 1
ATOM 742 O O . GLU A 1 100 ? 19.779 -11.249 -15.844 1.00 92.19 100 GLU A O 1
ATOM 747 N N . THR A 1 101 ? 18.638 -9.968 -17.286 1.00 94.25 101 THR A N 1
ATOM 748 C CA . THR A 1 101 ? 18.732 -8.728 -16.504 1.00 94.25 101 THR A CA 1
ATOM 749 C C . THR A 1 101 ? 17.937 -8.852 -15.200 1.00 94.25 101 THR A C 1
ATOM 751 O O . THR A 1 101 ? 16.719 -9.022 -15.220 1.00 94.25 101 THR A O 1
ATOM 754 N N . GLU A 1 102 ? 18.604 -8.691 -14.055 1.00 96.06 102 GLU A N 1
ATOM 755 C CA . GLU A 1 102 ? 17.959 -8.675 -12.740 1.00 96.06 102 GLU A CA 1
ATOM 756 C C . GLU A 1 102 ? 17.054 -7.437 -12.607 1.00 96.06 102 GLU A C 1
ATOM 758 O O . GLU A 1 102 ? 17.541 -6.311 -12.463 1.00 96.06 102 GLU A O 1
ATOM 763 N N . TYR A 1 103 ? 15.734 -7.629 -12.642 1.00 96.81 103 TYR A N 1
ATOM 764 C CA . TYR A 1 103 ? 14.775 -6.566 -12.355 1.00 96.81 103 TYR A CA 1
ATOM 765 C C . TYR A 1 103 ? 14.523 -6.489 -10.847 1.00 96.81 103 TYR A C 1
ATOM 767 O O . TYR A 1 103 ? 14.175 -7.485 -10.207 1.00 96.81 103 TYR A O 1
ATOM 775 N N . VAL A 1 104 ? 14.727 -5.304 -10.270 1.00 97.69 104 VAL A N 1
ATOM 776 C CA . VAL A 1 104 ? 14.546 -5.050 -8.837 1.00 97.69 104 VAL A CA 1
ATOM 777 C C . VAL A 1 104 ? 13.560 -3.912 -8.636 1.00 97.69 104 VAL A C 1
ATOM 779 O O . VAL A 1 104 ? 13.833 -2.758 -8.981 1.00 97.69 104 VAL A O 1
ATOM 782 N N . LEU A 1 105 ? 12.427 -4.246 -8.028 1.00 96.94 105 LEU A N 1
ATOM 783 C CA . LEU A 1 105 ? 11.395 -3.306 -7.636 1.00 96.94 105 LEU A CA 1
ATOM 784 C C . LEU A 1 105 ? 11.601 -2.889 -6.177 1.00 96.94 105 LEU A C 1
ATOM 786 O O . LEU A 1 105 ? 11.607 -3.720 -5.269 1.00 96.94 105 LEU A O 1
ATOM 790 N N . ARG A 1 106 ? 11.775 -1.589 -5.948 1.00 97.56 106 ARG A N 1
ATOM 791 C CA 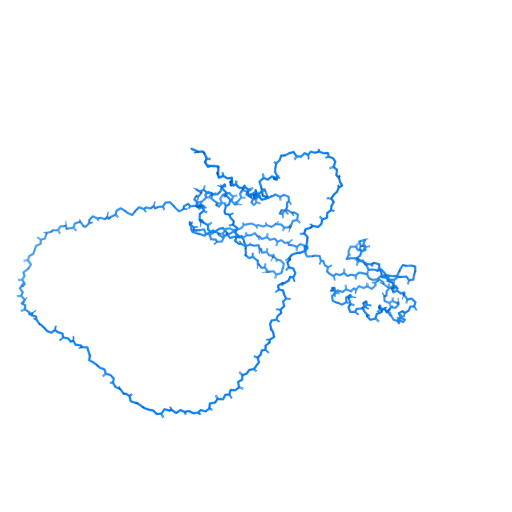. 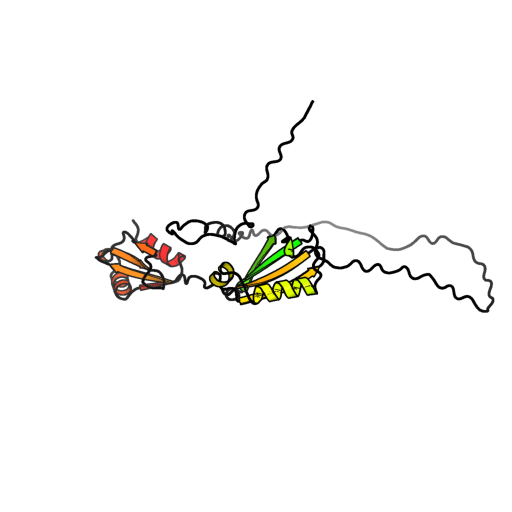ARG A 1 106 ? 11.951 -0.985 -4.627 1.00 97.56 106 ARG A CA 1
ATOM 792 C C . ARG A 1 106 ? 10.708 -0.192 -4.255 1.00 97.56 106 ARG A C 1
ATOM 794 O O . ARG A 1 106 ? 10.539 0.950 -4.678 1.00 97.56 106 ARG A O 1
ATOM 801 N N . GLU A 1 107 ? 9.841 -0.765 -3.441 1.00 96.25 107 GLU A N 1
ATOM 802 C CA . GLU A 1 107 ? 8.691 -0.037 -2.913 1.00 96.25 107 GLU A CA 1
ATOM 803 C C . GLU A 1 107 ? 9.101 0.789 -1.697 1.00 96.25 107 GLU A C 1
ATOM 805 O O . GLU A 1 107 ? 9.763 0.278 -0.793 1.00 96.25 107 GLU A O 1
ATOM 810 N N . LYS A 1 108 ? 8.709 2.064 -1.656 1.00 95.75 108 LYS A N 1
ATOM 811 C CA . LYS A 1 108 ? 9.049 2.988 -0.570 1.00 95.75 108 LYS A CA 1
ATOM 812 C C . LYS A 1 108 ? 7.808 3.697 -0.042 1.00 95.75 108 LYS A C 1
ATOM 814 O O . LYS A 1 108 ? 7.092 4.343 -0.804 1.00 95.75 108 LYS A O 1
ATOM 819 N N . ASP A 1 109 ? 7.595 3.629 1.269 1.00 94.12 109 ASP A N 1
ATOM 820 C CA . ASP A 1 109 ? 6.599 4.442 1.963 1.00 94.12 109 ASP A CA 1
ATOM 821 C C . ASP A 1 109 ? 7.173 5.830 2.270 1.00 94.12 109 ASP A C 1
ATOM 823 O O . ASP A 1 109 ? 8.172 5.976 2.979 1.00 94.12 109 ASP A O 1
ATOM 827 N N . LEU A 1 110 ? 6.520 6.868 1.756 1.00 92.81 110 LEU A N 1
ATOM 828 C CA . LEU A 1 110 ? 6.875 8.261 2.005 1.00 92.81 110 LEU A CA 1
ATOM 829 C C . LEU A 1 110 ? 6.482 8.756 3.409 1.00 92.81 110 LEU A C 1
ATOM 831 O O . LEU A 1 110 ? 6.923 9.843 3.779 1.00 92.81 110 LEU A O 1
ATOM 835 N N . LEU A 1 111 ? 5.669 8.015 4.177 1.00 88.25 111 LEU A N 1
ATOM 836 C CA . LEU A 1 111 ? 5.292 8.391 5.549 1.00 88.25 111 LEU A CA 1
ATOM 837 C C . LEU A 1 111 ? 6.223 7.785 6.606 1.00 88.25 111 LEU A C 1
ATOM 839 O O . LEU A 1 111 ? 6.804 8.527 7.393 1.00 88.25 111 LEU A O 1
ATOM 843 N N . SER A 1 112 ? 6.401 6.460 6.625 1.00 86.12 112 SER A N 1
ATOM 844 C CA . SER A 1 112 ? 7.336 5.801 7.556 1.00 86.12 112 SER A CA 1
ATOM 845 C C . SER A 1 112 ? 8.805 5.896 7.130 1.00 86.12 112 SER A C 1
ATOM 847 O O . SER A 1 112 ? 9.693 5.631 7.937 1.00 86.12 112 SER A O 1
ATOM 849 N N . GLY A 1 113 ? 9.081 6.223 5.862 1.00 87.75 113 GLY A N 1
ATOM 850 C CA . GLY A 1 113 ? 10.424 6.154 5.278 1.00 87.75 113 GLY A CA 1
ATOM 851 C C . GLY A 1 113 ? 10.918 4.727 5.006 1.00 87.75 113 GLY A C 1
ATOM 852 O O . GLY A 1 113 ? 12.034 4.561 4.511 1.00 87.75 113 GLY A O 1
ATOM 853 N N . SER A 1 114 ? 10.106 3.708 5.312 1.00 90.44 114 SER A N 1
ATOM 854 C CA . SER A 1 114 ? 10.416 2.300 5.062 1.00 90.44 114 SER A CA 1
ATOM 855 C C . SER A 1 114 ? 10.540 2.009 3.565 1.00 90.44 114 SER A C 1
ATOM 857 O O . SER A 1 114 ? 9.842 2.609 2.744 1.00 90.44 114 SER A O 1
ATOM 859 N N . ALA A 1 115 ? 11.408 1.064 3.205 1.00 93.94 115 ALA A N 1
ATOM 860 C CA . ALA A 1 115 ? 11.534 0.567 1.842 1.00 93.94 115 ALA A CA 1
ATOM 861 C C . ALA A 1 115 ? 11.747 -0.952 1.821 1.00 93.94 115 ALA A C 1
ATOM 863 O O . ALA A 1 115 ? 12.436 -1.504 2.680 1.00 93.94 115 ALA A O 1
ATOM 864 N N . VAL A 1 116 ? 11.173 -1.611 0.816 1.00 95.38 116 VAL A N 1
ATOM 865 C CA . VAL A 1 116 ? 11.289 -3.050 0.558 1.00 95.38 116 VAL A CA 1
ATOM 866 C C . VAL A 1 116 ? 11.801 -3.236 -0.865 1.00 95.38 116 VAL A C 1
ATOM 868 O O . VAL A 1 116 ? 11.269 -2.631 -1.791 1.00 95.38 116 VAL A O 1
ATOM 871 N N . GLU A 1 117 ? 12.826 -4.068 -1.041 1.00 96.25 117 GLU A N 1
ATOM 872 C CA . GLU A 1 117 ? 13.326 -4.466 -2.361 1.00 96.25 117 GLU A CA 1
ATOM 873 C C . GLU A 1 117 ? 12.909 -5.908 -2.670 1.00 96.25 117 GLU A C 1
ATOM 875 O O . GLU A 1 117 ? 13.149 -6.822 -1.875 1.00 96.25 117 GLU A O 1
ATOM 880 N N . THR A 1 118 ? 12.302 -6.093 -3.839 1.00 95.62 118 THR A N 1
ATOM 881 C CA . THR A 1 118 ? 11.855 -7.371 -4.398 1.00 95.62 118 THR A CA 1
ATOM 882 C C . THR A 1 118 ? 12.550 -7.567 -5.742 1.00 95.62 118 THR A C 1
ATOM 884 O O . THR A 1 118 ? 12.591 -6.647 -6.553 1.00 95.62 118 THR A O 1
ATOM 887 N N . SER A 1 119 ? 13.104 -8.754 -5.990 1.00 94.31 119 SER A N 1
ATOM 888 C CA . SER A 1 119 ? 13.580 -9.138 -7.323 1.00 94.31 119 SER A CA 1
ATOM 889 C C . SER A 1 119 ? 12.485 -9.930 -8.034 1.00 94.31 119 SER A C 1
ATOM 891 O O . SER A 1 119 ? 11.882 -10.822 -7.431 1.00 94.31 119 SER A O 1
ATOM 893 N N . GLU A 1 120 ? 12.212 -9.577 -9.287 1.00 93.31 120 GLU A N 1
ATOM 894 C CA . GLU A 1 120 ? 11.136 -10.138 -10.109 1.00 93.31 120 GLU A CA 1
ATOM 895 C C . GLU A 1 120 ? 11.680 -10.549 -11.489 1.00 93.31 120 GLU A C 1
ATOM 897 O O . GLU A 1 120 ? 12.752 -10.108 -11.907 1.00 93.31 120 GLU A O 1
ATOM 902 N N . GLU A 1 121 ? 10.949 -11.404 -12.209 1.00 92.56 121 GLU A N 1
ATOM 903 C CA . GLU A 1 121 ? 11.261 -11.704 -13.613 1.00 92.56 121 GLU A CA 1
ATOM 904 C C . GLU A 1 121 ? 11.019 -10.449 -14.464 1.00 92.56 121 GLU A C 1
ATOM 906 O O . GLU A 1 121 ? 9.991 -9.784 -14.316 1.00 92.56 121 GLU A O 1
ATOM 911 N N . ILE A 1 122 ? 11.962 -10.098 -15.345 1.00 93.75 122 ILE A N 1
ATOM 912 C CA . ILE A 1 122 ? 11.860 -8.855 -16.111 1.00 93.75 122 ILE A CA 1
ATOM 913 C C . ILE A 1 122 ? 10.736 -8.939 -17.162 1.00 93.75 122 ILE A C 1
ATOM 915 O O . ILE A 1 122 ? 10.734 -9.867 -17.973 1.00 93.75 122 ILE A O 1
ATOM 919 N N . PRO A 1 123 ? 9.771 -7.996 -17.189 1.00 93.81 123 PRO A N 1
ATOM 920 C CA . PRO A 1 123 ? 8.676 -8.050 -18.154 1.00 93.81 123 PRO A CA 1
ATOM 921 C C . PRO A 1 123 ? 9.151 -8.000 -19.612 1.00 93.81 123 PRO A C 1
ATOM 923 O O . PRO A 1 123 ? 9.895 -7.094 -19.991 1.00 93.81 123 PRO A O 1
ATOM 926 N N . ASP A 1 124 ? 8.633 -8.914 -20.446 1.00 95.06 124 ASP A N 1
ATOM 927 C CA . ASP A 1 124 ? 8.965 -9.060 -21.878 1.00 95.06 124 ASP A CA 1
ATOM 928 C C . ASP A 1 124 ? 8.983 -7.727 -22.646 1.00 95.06 124 ASP A C 1
ATOM 930 O O . ASP A 1 124 ? 9.814 -7.509 -23.524 1.00 95.06 124 ASP A O 1
ATOM 934 N N . MET A 1 125 ? 8.072 -6.813 -22.294 1.00 94.06 125 MET A N 1
ATOM 935 C CA . MET A 1 125 ? 7.920 -5.494 -22.914 1.00 94.06 125 MET A CA 1
ATOM 936 C C . MET A 1 125 ? 9.118 -4.547 -22.734 1.00 94.06 125 MET A C 1
ATOM 938 O O . MET A 1 125 ? 9.180 -3.543 -23.439 1.00 94.06 125 MET A O 1
ATOM 942 N N . TYR A 1 126 ? 10.045 -4.839 -21.817 1.00 95.00 126 TYR A N 1
ATOM 943 C CA . TYR A 1 126 ? 11.279 -4.070 -21.622 1.00 95.00 126 TYR A CA 1
ATOM 944 C C . TYR A 1 126 ? 12.506 -4.736 -22.262 1.00 95.00 126 TYR A C 1
ATOM 946 O O . TYR A 1 126 ? 13.559 -4.109 -22.357 1.00 95.00 126 TYR A O 1
ATOM 954 N N . ILE A 1 127 ? 12.399 -5.987 -22.724 1.00 95.38 127 ILE A N 1
ATOM 955 C CA . ILE A 1 127 ? 13.519 -6.711 -23.334 1.00 95.38 127 ILE A CA 1
ATOM 956 C C . ILE A 1 127 ? 13.910 -6.044 -24.660 1.00 95.38 127 ILE A C 1
ATOM 958 O O . ILE A 1 127 ? 13.077 -5.803 -25.531 1.00 95.38 127 ILE A O 1
ATOM 962 N N . GLY A 1 128 ? 15.200 -5.742 -24.811 1.00 94.56 128 GLY A N 1
ATOM 963 C CA . GLY A 1 128 ? 15.751 -5.003 -25.946 1.00 94.56 128 GLY A CA 1
ATOM 964 C C . GLY A 1 128 ? 15.685 -3.477 -25.820 1.00 94.56 128 GLY A C 1
ATOM 965 O O . GLY A 1 128 ? 16.250 -2.802 -26.679 1.00 94.56 128 GLY A O 1
ATOM 966 N N . MET A 1 129 ? 15.064 -2.916 -24.773 1.00 96.19 129 MET A N 1
ATOM 967 C CA . MET A 1 129 ? 15.098 -1.467 -24.537 1.00 96.19 129 MET A CA 1
ATOM 968 C C . MET A 1 129 ? 16.485 -1.006 -24.085 1.00 96.19 129 MET A C 1
ATOM 970 O O . MET A 1 129 ? 17.109 -1.625 -23.219 1.00 96.19 129 MET A O 1
ATOM 974 N N . ASP A 1 130 ? 16.934 0.119 -24.638 1.00 95.69 130 ASP A N 1
ATOM 975 C CA . ASP A 1 130 ? 18.027 0.914 -24.077 1.00 95.69 130 ASP A CA 1
ATOM 976 C C . ASP A 1 130 ? 17.552 1.757 -22.874 1.00 95.69 130 ASP A C 1
ATOM 978 O O . ASP A 1 130 ? 16.375 1.750 -22.493 1.00 95.69 130 ASP A O 1
ATOM 982 N N . ARG A 1 131 ? 18.482 2.500 -22.263 1.00 94.81 131 ARG A N 1
ATOM 983 C CA . ARG A 1 131 ? 18.208 3.332 -21.085 1.00 94.81 131 ARG A CA 1
ATOM 984 C C . ARG A 1 131 ? 17.165 4.425 -21.336 1.00 94.81 131 ARG A C 1
ATOM 986 O O . ARG A 1 131 ? 16.393 4.729 -20.428 1.00 94.81 131 ARG A O 1
ATOM 993 N N . GLU A 1 132 ? 17.162 5.047 -22.510 1.00 95.75 132 GLU A N 1
ATOM 994 C CA . GLU A 1 132 ? 16.258 6.156 -22.830 1.00 95.75 132 GLU A CA 1
ATOM 995 C C . GLU A 1 132 ? 14.845 5.621 -23.069 1.00 95.75 132 GLU A C 1
ATOM 997 O O . GLU A 1 132 ? 13.896 6.084 -22.436 1.00 95.75 132 GLU A O 1
ATOM 1002 N N . GLN A 1 133 ? 14.723 4.558 -23.870 1.00 96.56 133 GLN A N 1
ATOM 1003 C CA . GLN A 1 133 ? 13.466 3.842 -24.102 1.00 96.56 133 GLN A CA 1
ATOM 1004 C C . GLN A 1 133 ? 12.847 3.332 -22.795 1.00 96.56 133 GLN A C 1
ATOM 1006 O O . GLN A 1 133 ? 11.648 3.514 -22.567 1.00 96.56 133 GLN A O 1
ATOM 1011 N N . PHE A 1 134 ? 13.659 2.738 -21.914 1.00 96.69 134 PHE A N 1
ATOM 1012 C CA . PHE A 1 134 ? 13.193 2.243 -20.622 1.00 96.69 134 PHE A CA 1
ATOM 1013 C C . PHE A 1 134 ? 12.729 3.377 -19.697 1.00 96.69 134 PHE A C 1
ATOM 1015 O O . PHE A 1 134 ? 11.652 3.282 -19.111 1.00 96.69 134 PHE A O 1
ATOM 1022 N N . VAL A 1 135 ? 13.483 4.480 -19.594 1.00 96.44 135 VAL A N 1
ATOM 1023 C CA . VAL A 1 135 ? 13.055 5.651 -18.806 1.00 96.44 135 VAL A CA 1
ATOM 1024 C C . VAL A 1 135 ? 11.755 6.239 -19.364 1.00 96.44 135 VAL A C 1
ATOM 1026 O O . VAL A 1 135 ? 10.833 6.484 -18.591 1.00 96.44 135 VAL A O 1
ATOM 1029 N N . THR A 1 136 ? 11.604 6.365 -20.684 1.00 97.19 136 THR A N 1
ATOM 1030 C CA . THR A 1 136 ? 10.342 6.813 -21.296 1.00 97.19 136 THR A CA 1
ATOM 1031 C C . THR A 1 136 ? 9.184 5.840 -21.031 1.00 97.19 136 THR A C 1
ATOM 1033 O O . THR A 1 136 ? 8.062 6.282 -20.781 1.00 97.19 136 THR A O 1
ATOM 1036 N N . ALA A 1 137 ? 9.403 4.522 -21.025 1.00 95.81 137 ALA A N 1
ATOM 1037 C CA . ALA A 1 137 ? 8.373 3.554 -20.626 1.00 95.81 137 ALA A CA 1
ATOM 1038 C C . ALA A 1 137 ? 7.949 3.731 -19.152 1.00 95.81 137 ALA A C 1
ATOM 1040 O O . ALA A 1 137 ? 6.755 3.715 -18.843 1.00 95.81 137 ALA A O 1
ATOM 1041 N N . MET A 1 138 ? 8.911 3.977 -18.260 1.00 95.75 138 MET A N 1
ATOM 1042 C CA . MET A 1 138 ? 8.683 4.262 -16.840 1.00 95.75 138 MET A CA 1
ATOM 1043 C C . MET A 1 138 ? 7.936 5.591 -16.607 1.00 95.75 138 MET A C 1
ATOM 1045 O O . MET A 1 138 ? 7.024 5.649 -15.781 1.00 95.75 138 MET A O 1
ATOM 1049 N N . GLU A 1 139 ? 8.243 6.641 -17.372 1.00 96.00 139 GLU A N 1
ATOM 1050 C CA . GLU A 1 139 ? 7.514 7.920 -17.350 1.00 96.00 139 GLU A CA 1
ATOM 1051 C C . GLU A 1 139 ? 6.062 7.766 -17.828 1.00 96.00 139 GLU A C 1
ATOM 1053 O O . GLU A 1 139 ? 5.140 8.281 -17.191 1.00 96.00 139 GLU A O 1
ATOM 1058 N N . ASN A 1 140 ? 5.829 7.007 -18.906 1.00 95.44 140 ASN A N 1
ATOM 1059 C CA . ASN A 1 140 ? 4.477 6.711 -19.394 1.00 95.44 140 ASN A CA 1
ATOM 1060 C C . ASN A 1 140 ? 3.653 5.923 -18.362 1.00 95.44 140 ASN A C 1
ATOM 1062 O O . ASN A 1 140 ? 2.474 6.224 -18.159 1.00 95.44 140 ASN A O 1
ATOM 1066 N N . TYR A 1 141 ? 4.269 4.960 -17.666 1.00 94.38 141 TYR A N 1
ATOM 1067 C CA . TYR A 1 141 ? 3.637 4.256 -16.548 1.00 94.38 141 TYR A CA 1
ATOM 1068 C C . TYR A 1 141 ? 3.266 5.227 -15.415 1.00 94.38 141 TYR A C 1
ATOM 1070 O O . TYR A 1 141 ? 2.131 5.217 -14.941 1.00 94.38 141 TYR A O 1
ATOM 1078 N N . ALA A 1 142 ? 4.189 6.106 -15.010 1.00 94.62 142 ALA A N 1
ATOM 1079 C CA . ALA A 1 142 ? 3.960 7.083 -13.942 1.00 94.62 142 ALA A CA 1
ATOM 1080 C C . ALA A 1 142 ? 2.876 8.124 -14.290 1.00 94.62 142 ALA A C 1
ATOM 1082 O O . ALA A 1 142 ? 2.166 8.591 -13.398 1.00 94.62 142 ALA A O 1
ATOM 1083 N N . ALA A 1 143 ? 2.713 8.461 -15.573 1.00 95.56 143 ALA A N 1
ATOM 1084 C CA . ALA A 1 143 ? 1.661 9.352 -16.062 1.00 95.56 143 ALA A CA 1
ATOM 1085 C C . ALA A 1 143 ? 0.268 8.689 -16.099 1.00 95.56 143 ALA A C 1
ATOM 1087 O O . ALA A 1 143 ? -0.747 9.372 -15.933 1.00 95.56 143 ALA A O 1
ATOM 1088 N N . ALA A 1 144 ? 0.198 7.369 -16.299 1.00 94.19 144 ALA A N 1
ATOM 1089 C CA . ALA A 1 144 ? -1.053 6.617 -16.416 1.00 94.19 144 ALA A CA 1
ATOM 1090 C C . ALA A 1 144 ? -1.070 5.307 -15.588 1.00 94.19 144 ALA A C 1
ATOM 1092 O O . ALA A 1 144 ? -1.358 4.244 -16.144 1.00 94.19 144 ALA A O 1
ATOM 1093 N N . PRO A 1 145 ? -0.829 5.349 -14.260 1.00 93.25 145 PRO A N 1
ATOM 1094 C CA . PRO A 1 145 ? -0.678 4.135 -13.460 1.00 93.25 145 PRO A CA 1
ATOM 1095 C C . PRO A 1 145 ? -1.997 3.346 -13.364 1.00 93.25 145 PRO A C 1
ATOM 1097 O O . PRO A 1 145 ? -3.084 3.945 -13.441 1.00 93.25 145 PRO A O 1
ATOM 1100 N N . PRO A 1 146 ? -1.941 2.012 -13.193 1.00 91.88 146 PRO A N 1
ATOM 1101 C CA . PRO A 1 146 ? -3.127 1.164 -13.103 1.00 91.88 146 PRO A CA 1
ATOM 1102 C C . PRO A 1 146 ? -3.941 1.455 -11.832 1.00 91.88 146 PRO A C 1
ATOM 1104 O O . PRO A 1 146 ? -3.503 2.169 -10.928 1.00 91.88 146 PRO A O 1
ATOM 1107 N N . LEU A 1 147 ? -5.164 0.915 -11.769 1.00 89.88 147 LEU A N 1
ATOM 1108 C CA . LEU A 1 147 ? -6.065 1.149 -10.635 1.00 89.88 147 LEU A CA 1
ATOM 1109 C C . LEU A 1 147 ? -5.485 0.622 -9.312 1.00 89.88 147 LEU A C 1
ATOM 1111 O O . LEU A 1 147 ? -5.581 1.321 -8.310 1.00 89.88 147 LEU A O 1
ATOM 1115 N N . SER A 1 148 ? -4.810 -0.532 -9.334 1.00 89.25 148 SER A N 1
ATOM 1116 C CA . SER A 1 148 ? -4.135 -1.120 -8.170 1.00 89.25 148 SER A CA 1
ATOM 1117 C C . SER A 1 148 ? -3.179 -0.136 -7.494 1.00 89.25 148 SER A C 1
ATOM 1119 O O . SER A 1 148 ? -3.282 0.107 -6.296 1.00 89.25 148 SER A O 1
ATOM 1121 N N . GLU A 1 149 ? -2.306 0.515 -8.262 1.00 92.94 149 GLU A N 1
ATOM 1122 C CA . GLU A 1 149 ? -1.318 1.444 -7.705 1.00 92.94 149 GLU A CA 1
ATOM 1123 C C . GLU A 1 149 ? -1.971 2.738 -7.208 1.00 92.94 149 GLU A C 1
ATOM 1125 O O . GLU A 1 149 ? -1.561 3.290 -6.187 1.00 92.94 149 GLU A O 1
ATOM 1130 N N . LYS A 1 150 ? -3.041 3.195 -7.870 1.00 89.25 150 LYS A N 1
ATOM 1131 C CA . LYS A 1 150 ? -3.850 4.331 -7.400 1.00 89.25 150 LYS A CA 1
ATOM 1132 C C . LYS A 1 150 ? -4.530 4.028 -6.062 1.00 89.25 150 LYS A C 1
ATOM 1134 O O . LYS A 1 150 ? -4.478 4.863 -5.164 1.00 89.25 150 LYS A O 1
ATOM 1139 N N . GLU A 1 151 ? -5.110 2.840 -5.905 1.00 87.06 151 GLU A N 1
ATOM 1140 C CA . GLU A 1 151 ? -5.743 2.385 -4.658 1.00 87.06 151 GLU A CA 1
ATOM 1141 C C . GLU A 1 151 ? -4.717 2.157 -3.534 1.00 87.06 151 GLU A C 1
ATOM 1143 O O . GLU A 1 151 ? -5.004 2.432 -2.371 1.00 87.06 151 GLU A O 1
ATOM 1148 N N . ARG A 1 152 ? -3.485 1.756 -3.876 1.00 87.88 152 ARG A N 1
ATOM 1149 C CA . ARG A 1 152 ? -2.340 1.667 -2.950 1.00 87.88 152 ARG A CA 1
ATOM 1150 C C . ARG A 1 152 ? -1.723 3.022 -2.573 1.00 87.88 152 ARG A C 1
ATOM 1152 O O . ARG A 1 152 ? -0.846 3.065 -1.713 1.00 87.88 152 ARG A O 1
ATOM 1159 N N . GLY A 1 153 ? -2.160 4.127 -3.181 1.00 91.62 153 GLY A N 1
ATOM 1160 C CA . GLY A 1 153 ? -1.645 5.469 -2.889 1.00 91.62 153 GLY A CA 1
ATOM 1161 C C . GLY A 1 153 ? -0.301 5.789 -3.553 1.00 91.62 153 GLY A C 1
ATOM 1162 O O . GLY A 1 153 ? 0.532 6.465 -2.951 1.00 91.62 153 GLY A O 1
ATOM 1163 N N . PHE A 1 154 ? -0.062 5.302 -4.773 1.00 95.06 154 PHE A N 1
ATOM 1164 C CA . PHE A 1 154 ? 1.105 5.646 -5.595 1.00 95.06 154 PHE A CA 1
ATOM 1165 C C . PHE A 1 154 ? 1.270 7.164 -5.789 1.00 95.06 154 PHE A C 1
ATOM 1167 O O . PHE A 1 154 ? 0.298 7.882 -6.030 1.00 95.06 154 PHE A O 1
ATOM 1174 N N . VAL A 1 155 ? 2.516 7.644 -5.706 1.00 95.44 155 VAL A N 1
ATOM 1175 C CA . VAL A 1 155 ? 2.882 9.069 -5.808 1.00 95.44 155 VAL A CA 1
ATOM 1176 C C . VAL A 1 155 ? 3.857 9.337 -6.955 1.00 95.44 155 VAL A C 1
ATOM 1178 O O . VAL A 1 155 ? 3.650 10.287 -7.707 1.00 95.44 155 VAL A O 1
ATOM 1181 N N . SER A 1 156 ? 4.919 8.540 -7.090 1.00 95.56 156 SER A N 1
ATOM 1182 C CA . SER A 1 156 ? 5.890 8.664 -8.188 1.00 95.56 156 SER A CA 1
ATOM 1183 C C . SER A 1 156 ? 6.655 7.362 -8.427 1.00 95.56 156 SER A C 1
ATOM 1185 O O . SER A 1 156 ? 6.662 6.462 -7.585 1.00 95.56 156 SER A O 1
ATOM 1187 N N . LEU A 1 157 ? 7.329 7.282 -9.573 1.00 96.12 157 LEU A N 1
ATOM 1188 C CA . LEU A 1 157 ? 8.249 6.208 -9.933 1.00 96.12 157 LEU A CA 1
ATOM 1189 C C . LEU A 1 157 ? 9.570 6.831 -10.402 1.00 96.12 157 LEU A C 1
ATOM 1191 O O . LEU A 1 157 ? 9.564 7.818 -11.135 1.00 96.12 157 LEU A O 1
ATOM 1195 N N . GLU A 1 158 ? 10.693 6.267 -9.963 1.00 95.69 158 GLU A N 1
ATOM 1196 C CA . GLU A 1 158 ? 12.055 6.740 -10.238 1.00 95.69 158 GLU A CA 1
ATOM 1197 C C . GLU A 1 158 ? 12.954 5.567 -10.663 1.00 95.69 158 GLU A C 1
ATOM 1199 O O . GLU A 1 158 ? 12.997 4.539 -9.990 1.00 95.69 158 GLU A O 1
ATOM 1204 N N . VAL A 1 159 ? 13.727 5.708 -11.745 1.00 97.00 159 VAL A N 1
ATOM 1205 C CA . VAL A 1 159 ? 14.754 4.715 -12.118 1.00 97.00 159 VAL A CA 1
ATOM 1206 C C . VAL A 1 159 ? 16.042 5.034 -11.358 1.00 97.00 159 VAL A C 1
ATOM 1208 O O . VAL A 1 159 ? 16.737 5.995 -11.688 1.00 97.00 159 VAL A O 1
ATOM 1211 N N . LEU A 1 160 ? 16.359 4.242 -10.330 1.00 96.31 160 LEU A N 1
ATOM 1212 C CA . LEU A 1 160 ? 17.538 4.450 -9.478 1.00 96.31 160 LEU A CA 1
ATOM 1213 C C . LEU A 1 160 ? 18.831 3.962 -10.132 1.00 96.31 160 LEU A C 1
ATOM 1215 O O . LEU A 1 160 ? 19.889 4.554 -9.932 1.00 96.31 160 LEU A O 1
ATOM 1219 N N . SER A 1 161 ? 18.756 2.865 -10.886 1.00 94.94 161 SER A N 1
ATOM 1220 C CA . SER A 1 161 ? 19.897 2.288 -11.593 1.00 94.94 161 SER A CA 1
ATOM 1221 C C . SER A 1 161 ? 19.439 1.590 -12.866 1.00 94.94 161 SER A C 1
ATOM 1223 O O . SER A 1 161 ? 18.373 0.974 -12.897 1.00 94.94 161 SER A O 1
ATOM 1225 N N . PHE A 1 162 ? 20.266 1.667 -13.903 1.00 96.06 162 PHE A N 1
ATOM 1226 C CA . PHE A 1 162 ? 20.077 0.959 -15.159 1.00 96.06 162 PHE A CA 1
ATOM 1227 C C . PHE A 1 162 ? 21.428 0.404 -15.607 1.00 96.06 162 PHE A C 1
ATOM 1229 O O . PHE A 1 162 ? 22.361 1.174 -15.833 1.00 96.06 162 PHE A O 1
ATOM 1236 N N . ALA A 1 163 ? 21.517 -0.916 -15.739 1.00 93.38 163 ALA A N 1
ATOM 1237 C CA . ALA A 1 163 ? 22.617 -1.627 -16.374 1.00 93.38 163 ALA A CA 1
ATOM 1238 C C . ALA A 1 163 ? 22.068 -2.901 -17.047 1.00 93.38 163 ALA A C 1
ATOM 1240 O O . ALA A 1 163 ? 21.107 -3.478 -16.533 1.00 93.38 163 ALA A O 1
ATOM 1241 N N . PRO A 1 164 ? 22.687 -3.416 -18.128 1.00 91.06 164 PRO A N 1
ATOM 1242 C CA . PRO A 1 164 ? 22.227 -4.637 -18.806 1.00 91.06 164 PRO A CA 1
ATOM 1243 C C . PRO A 1 164 ? 22.165 -5.895 -17.922 1.00 91.06 164 PRO A C 1
ATOM 1245 O O . PRO A 1 164 ? 21.492 -6.861 -18.274 1.00 91.06 164 PRO A O 1
ATOM 1248 N N . SER A 1 165 ? 22.859 -5.905 -16.781 1.00 93.25 165 SER A N 1
ATOM 1249 C CA . SER A 1 165 ? 22.816 -6.985 -15.788 1.00 93.25 165 SER A CA 1
ATOM 1250 C C . SER A 1 165 ? 21.805 -6.763 -14.658 1.00 93.25 165 SER A C 1
ATOM 1252 O O . SER A 1 165 ? 21.355 -7.743 -14.072 1.00 93.25 165 SER A O 1
ATOM 1254 N N . ARG A 1 166 ? 21.451 -5.511 -14.332 1.00 95.19 166 ARG A N 1
ATOM 1255 C CA . ARG A 1 166 ? 20.564 -5.162 -13.209 1.00 95.19 166 ARG A CA 1
ATOM 1256 C C . ARG A 1 166 ? 19.902 -3.800 -13.421 1.00 95.19 166 ARG A C 1
ATOM 1258 O O . ARG A 1 166 ? 20.588 -2.792 -13.599 1.00 95.19 166 ARG A O 1
ATOM 1265 N N . VAL A 1 167 ? 18.580 -3.750 -13.305 1.00 96.81 167 VAL A N 1
ATOM 1266 C CA . VAL A 1 167 ? 17.775 -2.519 -13.362 1.00 96.81 167 VAL A CA 1
ATOM 1267 C C . VAL A 1 167 ? 17.017 -2.363 -12.047 1.00 96.81 167 VAL A C 1
ATOM 1269 O O . VAL A 1 167 ? 16.413 -3.315 -11.559 1.00 96.81 167 VAL A O 1
ATOM 1272 N N . VAL A 1 168 ? 17.058 -1.165 -11.459 1.00 97.62 168 VAL A N 1
ATOM 1273 C CA . VAL A 1 168 ? 16.429 -0.867 -10.163 1.00 97.62 168 VAL A CA 1
ATOM 1274 C C . VAL A 1 168 ? 15.432 0.276 -10.323 1.00 97.62 168 VAL A C 1
ATOM 1276 O O . VAL A 1 168 ? 15.822 1.414 -10.602 1.00 97.62 168 VAL A O 1
ATOM 1279 N N . VAL A 1 169 ? 14.153 -0.022 -10.104 1.00 97.56 169 VAL A N 1
ATOM 1280 C CA . VAL A 1 169 ? 13.040 0.936 -10.160 1.00 97.56 169 VAL A CA 1
ATOM 1281 C C . VAL A 1 169 ? 12.488 1.144 -8.756 1.00 97.56 169 VAL A C 1
ATOM 1283 O O . VAL A 1 169 ? 12.138 0.182 -8.080 1.00 97.56 169 VAL A O 1
ATOM 1286 N N . GLN A 1 170 ? 12.386 2.395 -8.313 1.00 97.69 170 GLN A N 1
ATOM 1287 C CA . GLN A 1 170 ? 11.735 2.765 -7.060 1.00 97.69 170 GLN A CA 1
ATOM 1288 C C . GLN A 1 170 ? 10.310 3.249 -7.322 1.00 97.69 170 GLN A C 1
ATOM 1290 O O . GLN A 1 170 ? 10.102 4.171 -8.106 1.00 97.69 170 GLN A O 1
ATOM 1295 N N . MET A 1 171 ? 9.337 2.662 -6.627 1.00 97.12 171 MET A N 1
ATOM 1296 C CA . MET A 1 171 ? 7.952 3.129 -6.590 1.00 97.12 171 MET A CA 1
ATOM 1297 C C . MET A 1 171 ? 7.682 3.760 -5.226 1.00 97.12 171 MET A C 1
ATOM 1299 O O . MET A 1 171 ? 7.782 3.105 -4.186 1.00 97.12 171 MET A O 1
ATOM 1303 N N . ASN A 1 172 ? 7.371 5.053 -5.231 1.00 96.69 172 ASN A N 1
ATOM 1304 C CA . ASN A 1 172 ? 7.074 5.826 -4.036 1.00 96.69 172 ASN A CA 1
ATOM 1305 C C . ASN A 1 172 ? 5.560 5.835 -3.792 1.00 96.69 172 ASN A C 1
ATOM 1307 O O . ASN A 1 172 ? 4.792 6.343 -4.614 1.00 96.69 172 ASN A O 1
ATOM 1311 N N . TYR A 1 173 ? 5.143 5.338 -2.632 1.00 94.75 173 TYR A N 1
ATOM 1312 C CA . TYR A 1 173 ? 3.755 5.314 -2.181 1.00 94.75 173 TYR A CA 1
ATOM 1313 C C . TYR A 1 173 ? 3.567 6.241 -0.983 1.00 94.75 173 TYR A C 1
ATOM 1315 O O . TYR A 1 173 ? 4.462 6.422 -0.157 1.00 94.75 173 TYR A O 1
ATOM 1323 N N . ARG A 1 174 ? 2.368 6.797 -0.847 1.00 92.81 174 ARG A N 1
ATOM 1324 C CA . ARG A 1 174 ? 1.870 7.370 0.400 1.00 92.81 174 ARG A CA 1
ATOM 1325 C C . ARG A 1 174 ? 0.768 6.455 0.901 1.00 92.81 174 ARG A C 1
ATOM 1327 O O . ARG A 1 174 ? -0.413 6.723 0.686 1.00 92.81 174 ARG A O 1
ATOM 1334 N N . TYR A 1 175 ? 1.171 5.366 1.547 1.00 84.06 175 TYR A N 1
ATOM 1335 C CA . TYR A 1 175 ? 0.217 4.456 2.158 1.00 84.06 175 TYR A CA 1
ATOM 1336 C C . TYR A 1 175 ? -0.583 5.213 3.217 1.00 84.06 175 TYR A C 1
ATOM 1338 O O . TYR A 1 175 ? -0.015 5.756 4.165 1.00 84.06 175 TYR A O 1
ATOM 1346 N N . VAL A 1 176 ? -1.908 5.238 3.074 1.00 69.69 176 VAL A N 1
ATOM 1347 C CA . VAL A 1 176 ? -2.788 5.620 4.180 1.00 69.69 176 VAL A CA 1
ATOM 1348 C C . VAL A 1 176 ? -2.723 4.472 5.177 1.00 69.69 176 VAL A C 1
ATOM 1350 O O . VAL A 1 176 ? -3.442 3.483 5.047 1.00 69.69 176 VAL A O 1
ATOM 1353 N N . GLN A 1 177 ? -1.792 4.567 6.127 1.00 65.69 177 GLN A N 1
ATOM 1354 C CA . GLN A 1 177 ? -1.727 3.626 7.237 1.00 65.69 177 GLN A CA 1
ATOM 1355 C C . GLN A 1 177 ? -3.087 3.670 7.948 1.00 65.69 177 GLN A C 1
ATOM 1357 O O . GLN A 1 177 ? -3.529 4.771 8.291 1.00 65.69 177 GLN A O 1
ATOM 1362 N N . PRO A 1 178 ? -3.772 2.527 8.149 1.00 62.19 178 PRO A N 1
ATOM 1363 C CA . PRO A 1 178 ? -4.967 2.509 8.970 1.00 62.19 178 PRO A CA 1
ATOM 1364 C C . PRO A 1 178 ? -4.552 2.960 10.365 1.00 62.19 178 PRO A C 1
ATOM 1366 O O . PRO A 1 178 ? -3.721 2.335 11.028 1.00 62.19 178 PRO A O 1
ATOM 1369 N N . SER A 1 179 ? -5.098 4.094 10.775 1.00 62.31 179 SER A N 1
ATOM 1370 C CA . SER A 1 179 ? -4.908 4.655 12.094 1.00 62.31 179 SER A CA 1
ATOM 1371 C C . SER A 1 179 ? -5.415 3.635 13.117 1.00 62.31 179 SER A C 1
ATOM 1373 O O . SER A 1 179 ? -6.597 3.299 13.155 1.00 62.31 179 SER A O 1
ATOM 1375 N N . GLN A 1 180 ? -4.503 3.087 13.931 1.00 73.31 180 GLN A N 1
ATOM 1376 C CA . GLN A 1 180 ? -4.825 2.111 14.984 1.00 73.31 180 GLN A CA 1
ATOM 1377 C C . GLN A 1 180 ? -5.476 2.793 16.203 1.00 73.31 180 GLN A C 1
ATOM 1379 O O . GLN A 1 180 ? -5.127 2.536 17.355 1.00 73.31 180 GLN A O 1
ATOM 1384 N N . SER A 1 181 ? -6.379 3.730 15.943 1.00 87.62 181 SER A N 1
ATOM 1385 C CA . SER A 1 181 ? -7.196 4.459 16.900 1.00 87.62 181 SER A CA 1
ATOM 1386 C C . SER A 1 181 ? -8.565 3.795 16.966 1.00 87.62 181 SER A C 1
ATOM 1388 O O . SER A 1 181 ? -9.262 3.637 15.964 1.00 87.62 181 SER A O 1
ATOM 1390 N N . PHE A 1 182 ? -8.949 3.411 18.174 1.00 92.44 182 PHE A N 1
ATOM 1391 C CA . PHE A 1 182 ? -10.171 2.679 18.454 1.00 92.44 182 PHE A CA 1
ATOM 1392 C C . PHE A 1 182 ? -11.079 3.500 19.355 1.00 92.44 182 PHE A C 1
ATOM 1394 O O . PHE A 1 182 ? -10.620 4.149 20.299 1.00 92.44 182 PHE A O 1
ATOM 1401 N N . TYR A 1 183 ? -12.379 3.430 19.093 1.00 93.81 183 TYR A N 1
ATOM 1402 C CA . TYR A 1 183 ? -13.398 4.029 19.946 1.00 93.81 183 TYR A CA 1
ATOM 1403 C C . TYR A 1 183 ? -14.154 2.938 20.693 1.00 93.81 183 TYR A C 1
ATOM 1405 O O . TYR A 1 183 ? -14.795 2.080 20.086 1.00 93.81 183 TYR A O 1
ATOM 1413 N N . VAL A 1 184 ? -14.063 2.979 22.019 1.00 93.75 184 VAL A N 1
ATOM 1414 C CA . VAL A 1 184 ? -14.688 2.020 22.929 1.00 93.75 184 VAL A CA 1
ATOM 1415 C C . VAL A 1 184 ? -15.942 2.670 23.504 1.00 93.75 184 VAL A C 1
ATOM 1417 O O . VAL A 1 184 ? -15.867 3.683 24.202 1.00 93.75 184 VAL A O 1
ATOM 1420 N N . VAL A 1 185 ? -17.103 2.100 23.184 1.00 94.06 185 VAL A N 1
ATOM 1421 C CA . VAL A 1 185 ? -18.422 2.636 23.554 1.00 94.06 185 VAL A CA 1
ATOM 1422 C C . VAL A 1 185 ? -19.303 1.551 24.164 1.00 94.06 185 VAL A C 1
ATOM 1424 O O . VAL A 1 185 ? -19.130 0.365 23.886 1.00 94.06 185 VAL A O 1
ATOM 1427 N N . ALA A 1 186 ? -20.277 1.955 24.976 1.00 93.31 186 ALA A N 1
ATOM 1428 C CA . ALA A 1 186 ? -21.278 1.050 25.529 1.00 93.31 186 ALA A CA 1
ATOM 1429 C C . ALA A 1 186 ? -22.588 1.114 24.730 1.00 93.31 186 ALA A C 1
ATOM 1431 O O . ALA A 1 186 ? -23.170 2.185 24.556 1.00 93.31 186 ALA A O 1
ATOM 1432 N N . ILE A 1 187 ? -23.081 -0.042 24.287 1.00 92.31 187 ILE A N 1
ATOM 1433 C CA . ILE A 1 187 ? -24.362 -0.205 23.594 1.00 92.31 187 ILE A CA 1
ATOM 1434 C C . ILE A 1 187 ? -25.150 -1.291 24.331 1.00 92.31 187 ILE A C 1
ATOM 1436 O O . ILE A 1 187 ? -24.738 -2.445 24.371 1.00 92.31 187 ILE A O 1
ATOM 1440 N N . ASN A 1 188 ? -26.296 -0.929 24.920 1.00 91.75 188 ASN A N 1
ATOM 1441 C CA . ASN A 1 188 ? -27.152 -1.840 25.700 1.00 91.75 188 ASN A CA 1
ATOM 1442 C C . ASN A 1 188 ? -26.396 -2.588 26.827 1.00 91.75 188 ASN A C 1
ATOM 1444 O O . ASN A 1 188 ? -26.503 -3.805 26.942 1.00 91.75 188 ASN A O 1
ATOM 1448 N N . ASP A 1 189 ? -25.616 -1.852 27.631 1.00 91.94 189 ASP A N 1
ATOM 1449 C CA . ASP A 1 189 ? -24.680 -2.354 28.665 1.00 91.94 189 ASP A CA 1
ATOM 1450 C C . ASP A 1 189 ? -23.493 -3.192 28.140 1.00 91.94 189 ASP A C 1
ATOM 1452 O O . ASP A 1 189 ? -22.606 -3.511 28.918 1.00 91.94 189 ASP A O 1
ATOM 1456 N N . MET A 1 190 ? -23.394 -3.493 26.840 1.00 92.81 190 MET A N 1
ATOM 1457 C CA . MET A 1 190 ? -22.267 -4.236 26.253 1.00 92.81 190 MET A CA 1
ATOM 1458 C C . MET A 1 190 ? -21.202 -3.296 25.676 1.00 92.81 190 MET A C 1
ATOM 1460 O O . MET A 1 190 ? -21.537 -2.297 25.037 1.00 92.81 190 MET A O 1
ATOM 1464 N N . ILE A 1 191 ? -19.920 -3.626 25.844 1.00 94.00 191 ILE A N 1
ATOM 1465 C CA . ILE A 1 191 ? -18.811 -2.871 25.248 1.00 94.00 191 ILE A CA 1
ATOM 1466 C C . ILE A 1 191 ? -18.607 -3.267 23.776 1.00 94.00 191 ILE A C 1
ATOM 1468 O O . ILE A 1 191 ? -18.466 -4.448 23.443 1.00 94.00 191 ILE A O 1
ATOM 1472 N N . VAL A 1 192 ? -18.553 -2.268 22.894 1.00 94.44 192 VAL A N 1
ATOM 1473 C CA . VAL A 1 192 ? -18.317 -2.411 21.450 1.00 94.44 192 VAL A CA 1
ATOM 1474 C C . VAL A 1 192 ? -17.142 -1.527 21.040 1.00 94.44 192 VAL A C 1
ATOM 1476 O O . VAL A 1 192 ? -17.045 -0.372 21.460 1.00 94.44 192 VAL A O 1
ATOM 1479 N N . VAL A 1 193 ? -16.252 -2.074 20.212 1.00 93.94 193 VAL A N 1
ATOM 1480 C CA . VAL A 1 193 ? -15.066 -1.386 19.696 1.00 93.94 193 VAL A CA 1
ATOM 1481 C C . VAL A 1 193 ? -15.275 -1.031 18.227 1.00 93.94 193 VAL A C 1
ATOM 1483 O O . VAL A 1 193 ? -15.553 -1.905 17.404 1.00 93.94 193 VAL A O 1
ATOM 1486 N N . TYR A 1 194 ? -15.097 0.244 17.894 1.00 92.81 194 TYR A N 1
ATOM 1487 C CA . TYR A 1 194 ? -15.120 0.786 16.535 1.00 92.81 194 TYR A CA 1
ATOM 1488 C C . TYR A 1 194 ? -13.717 1.193 16.076 1.00 92.81 194 TYR A C 1
ATOM 1490 O O . TYR A 1 194 ? -12.869 1.535 16.904 1.00 92.81 194 TYR A O 1
ATOM 1498 N N . LEU A 1 195 ? -13.499 1.202 14.760 1.00 90.62 195 LEU A N 1
ATOM 1499 C CA . LEU A 1 195 ? -12.350 1.859 14.126 1.00 90.62 195 LEU A CA 1
ATOM 1500 C C . LEU A 1 195 ? -12.447 3.393 14.241 1.00 90.62 195 LEU A C 1
ATOM 1502 O O . LEU A 1 195 ? -13.469 3.939 14.671 1.00 90.62 195 LEU A O 1
ATOM 1506 N N . GLU A 1 196 ? -11.398 4.106 13.816 1.00 88.00 196 GLU A N 1
ATOM 1507 C CA . GLU A 1 196 ? -11.342 5.575 13.866 1.00 88.00 196 GLU A CA 1
ATOM 1508 C C . GLU A 1 196 ? -12.520 6.263 13.142 1.00 88.00 196 GLU A C 1
ATOM 1510 O O . GLU A 1 196 ? -12.954 7.341 13.552 1.00 88.00 196 GLU A O 1
ATOM 1515 N N . ASP A 1 197 ? -13.091 5.618 12.119 1.00 85.88 197 ASP A N 1
ATOM 1516 C CA . ASP A 1 197 ? -14.244 6.109 11.350 1.00 85.88 197 ASP A CA 1
ATOM 1517 C C . ASP A 1 197 ? -15.558 6.227 12.157 1.00 85.88 197 ASP A C 1
ATOM 1519 O O . ASP A 1 197 ? -16.522 6.837 11.675 1.00 85.88 197 ASP A O 1
ATOM 1523 N N . ARG A 1 198 ? -15.597 5.651 13.373 1.00 87.75 198 ARG A N 1
ATOM 1524 C CA . ARG A 1 198 ? -16.761 5.533 14.276 1.00 87.75 198 ARG A CA 1
ATOM 1525 C C . ARG A 1 198 ? -17.996 4.877 13.640 1.00 87.75 198 ARG A C 1
ATOM 1527 O O . ARG A 1 198 ? -19.114 5.073 14.115 1.00 87.75 198 ARG A O 1
ATOM 1534 N N . GLN A 1 199 ? -17.807 4.112 12.569 1.00 88.06 199 GLN A N 1
ATOM 1535 C CA . GLN A 1 199 ? -18.863 3.486 11.766 1.00 88.06 199 GLN A CA 1
ATOM 1536 C C . GLN A 1 199 ? -18.627 1.983 11.623 1.00 88.06 199 GLN A C 1
ATOM 1538 O O . GLN A 1 199 ? -19.547 1.188 11.827 1.00 88.06 199 GLN A O 1
ATOM 1543 N N . THR A 1 200 ? -17.390 1.585 11.334 1.00 88.38 200 THR A N 1
ATOM 1544 C CA . THR A 1 200 ? -16.983 0.190 11.215 1.00 88.38 200 THR A CA 1
ATOM 1545 C C . THR A 1 200 ? -16.717 -0.387 12.602 1.00 88.38 200 THR A C 1
ATOM 1547 O O . THR A 1 200 ? -15.799 0.036 13.308 1.00 88.38 200 THR A O 1
ATOM 1550 N N . VAL A 1 201 ? -17.515 -1.380 13.000 1.00 91.94 201 VAL A N 1
ATOM 1551 C CA . VAL A 1 201 ? -17.256 -2.166 14.214 1.00 91.94 201 VAL A CA 1
ATOM 1552 C C . VAL A 1 201 ? -16.024 -3.036 13.977 1.00 91.94 201 VAL A C 1
ATOM 1554 O O . VAL A 1 201 ? -16.016 -3.870 13.074 1.00 91.94 201 VAL A O 1
ATOM 1557 N N . TYR A 1 202 ? -15.006 -2.859 14.815 1.00 90.25 202 TYR A N 1
ATOM 1558 C CA . TYR A 1 202 ? -13.830 -3.722 14.875 1.00 90.25 202 TYR A CA 1
ATOM 1559 C C . TYR A 1 202 ? -14.148 -5.014 15.637 1.00 90.25 202 TYR A C 1
ATOM 1561 O O . TYR A 1 202 ? -13.856 -6.110 15.162 1.00 90.25 202 TYR A O 1
ATOM 1569 N N . GLN A 1 203 ? -14.799 -4.900 16.802 1.00 89.50 203 GLN A N 1
ATOM 1570 C CA . GLN A 1 203 ? -15.180 -6.057 17.612 1.00 89.50 203 GLN A CA 1
ATOM 1571 C C . GLN A 1 203 ? -16.397 -5.776 18.506 1.00 89.50 203 GLN A C 1
ATOM 1573 O O . GLN A 1 203 ? -16.459 -4.766 19.207 1.00 89.50 203 GLN A O 1
ATOM 1578 N N . TYR A 1 204 ? -17.339 -6.722 18.538 1.00 91.06 204 TYR A N 1
ATOM 1579 C CA . TYR A 1 204 ? -18.320 -6.837 19.618 1.00 91.06 204 TYR A CA 1
ATOM 1580 C C . TYR A 1 204 ? -17.698 -7.648 20.757 1.00 91.06 204 TYR A C 1
ATOM 1582 O O . TYR A 1 204 ? -17.276 -8.782 20.530 1.00 91.06 204 TYR A O 1
ATOM 1590 N N . THR A 1 205 ? -17.638 -7.090 21.966 1.00 90.38 205 THR A N 1
ATOM 1591 C CA . THR A 1 205 ? -17.092 -7.794 23.136 1.00 90.38 205 THR A CA 1
ATOM 1592 C C . THR A 1 205 ? -18.221 -8.387 23.9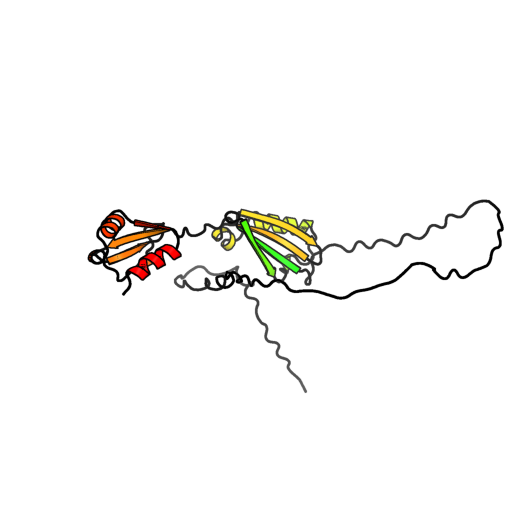86 1.00 90.38 205 THR A C 1
ATOM 1594 O O . THR A 1 205 ? -19.372 -7.957 23.898 1.00 90.38 205 THR A O 1
ATOM 1597 N N . ASN A 1 206 ? -17.885 -9.339 24.860 1.00 89.12 206 ASN A N 1
ATOM 1598 C CA . ASN A 1 206 ? -18.811 -9.854 25.876 1.00 89.12 206 ASN A CA 1
ATOM 1599 C C . ASN A 1 206 ? -18.705 -9.117 27.231 1.00 89.12 206 ASN A C 1
ATOM 1601 O O . ASN A 1 206 ? -19.355 -9.521 28.195 1.00 89.12 206 ASN A O 1
ATOM 1605 N N . ILE A 1 207 ? -17.907 -8.046 27.312 1.00 91.00 207 ILE A N 1
ATOM 1606 C CA . ILE A 1 207 ? -17.683 -7.263 28.534 1.00 91.00 207 ILE A CA 1
ATOM 1607 C C . ILE A 1 207 ? -18.885 -6.339 28.759 1.00 91.00 207 ILE A C 1
ATOM 1609 O O . ILE A 1 207 ? -19.340 -5.682 27.816 1.00 91.00 207 ILE A O 1
ATOM 1613 N N . ARG A 1 208 ? -19.383 -6.247 29.998 1.00 92.44 208 ARG A N 1
ATOM 1614 C CA . ARG A 1 208 ? -20.435 -5.284 30.353 1.00 92.44 208 ARG A CA 1
ATOM 1615 C C . ARG A 1 208 ? -19.872 -4.014 30.968 1.00 92.44 208 ARG A C 1
ATOM 1617 O O . ARG A 1 208 ? -18.998 -4.084 31.830 1.00 92.44 208 ARG A O 1
ATOM 1624 N N . LEU A 1 209 ? -20.443 -2.866 30.610 1.00 91.56 209 LEU A N 1
ATOM 1625 C CA . LEU A 1 209 ? -20.134 -1.578 31.234 1.00 91.56 209 LEU A CA 1
ATOM 1626 C C . LEU A 1 209 ? -20.360 -1.652 32.751 1.00 91.56 209 LEU A C 1
ATOM 1628 O O . LEU A 1 209 ? -19.483 -1.265 33.519 1.00 91.56 209 LEU A O 1
ATOM 1632 N N . SER A 1 210 ? -21.483 -2.235 33.178 1.00 90.94 210 SER A N 1
ATOM 1633 C CA . SER A 1 210 ? -21.846 -2.445 34.586 1.00 90.94 210 SER A CA 1
ATOM 1634 C C . SER A 1 210 ? -20.846 -3.266 35.420 1.00 90.94 210 SER A C 1
ATOM 1636 O O . SER A 1 210 ? -20.919 -3.228 36.648 1.00 90.94 210 SER A O 1
ATOM 1638 N N . GLN A 1 211 ? -19.908 -3.987 34.792 1.00 90.56 211 GLN A N 1
ATOM 1639 C CA . GLN A 1 211 ? -18.860 -4.766 35.471 1.00 90.56 211 GLN A CA 1
ATOM 1640 C C . GLN A 1 211 ? -17.523 -4.012 35.600 1.00 90.56 211 GLN A C 1
ATOM 1642 O O . GLN A 1 211 ? -16.654 -4.445 36.356 1.00 90.56 211 GLN A O 1
ATOM 1647 N N . LEU A 1 212 ? -17.345 -2.895 34.888 1.00 90.81 212 LEU A N 1
ATOM 1648 C CA . LEU A 1 212 ? -16.108 -2.109 34.903 1.00 90.81 212 LEU A CA 1
ATOM 1649 C C . LEU A 1 212 ? -16.045 -1.157 36.115 1.00 90.81 212 LEU A C 1
ATOM 1651 O O . LEU A 1 212 ? -17.087 -0.737 36.621 1.00 90.81 212 LEU A O 1
ATOM 1655 N N . PRO A 1 213 ? -14.846 -0.744 36.574 1.00 93.31 213 PRO A N 1
ATOM 1656 C CA . PRO A 1 213 ? -14.697 0.307 37.584 1.00 93.31 213 PRO A CA 1
ATOM 1657 C C . PRO A 1 213 ? -15.388 1.620 37.177 1.00 93.31 213 PRO A C 1
ATOM 1659 O O . PRO A 1 213 ? -15.266 2.045 36.030 1.00 93.31 213 PRO A O 1
ATOM 1662 N N . GLU A 1 214 ? -16.035 2.318 38.120 1.00 92.12 214 GLU A N 1
ATOM 1663 C CA . GLU A 1 214 ? -16.851 3.527 37.854 1.00 92.12 214 GLU A CA 1
ATOM 1664 C C . GLU A 1 214 ? -16.147 4.600 37.000 1.00 92.12 214 GLU A C 1
ATOM 1666 O O . GLU A 1 214 ? -16.784 5.248 36.172 1.00 92.12 214 GLU A O 1
ATOM 1671 N N . LYS A 1 215 ? -14.827 4.772 37.162 1.00 91.25 215 LYS A N 1
ATOM 1672 C CA . LYS A 1 215 ? -14.027 5.703 36.347 1.00 91.25 215 LYS A CA 1
ATOM 1673 C C . LYS A 1 215 ? -14.039 5.328 34.863 1.00 91.25 215 LYS A C 1
ATOM 1675 O O . LYS A 1 215 ? -14.359 6.166 34.028 1.00 91.25 215 LYS A O 1
ATOM 1680 N N . LEU A 1 216 ? -13.768 4.057 34.555 1.00 90.44 216 LEU A N 1
ATOM 1681 C CA . LEU A 1 216 ? -13.811 3.535 33.188 1.00 90.44 216 LEU A CA 1
ATOM 1682 C C . LEU A 1 216 ? -15.238 3.548 32.633 1.00 90.44 216 LEU A C 1
ATOM 1684 O O . LEU A 1 216 ? -15.418 3.815 31.449 1.00 90.44 216 LEU A O 1
ATOM 1688 N N . GLN A 1 217 ? -16.263 3.356 33.476 1.00 92.75 217 GLN A N 1
ATOM 1689 C CA . GLN A 1 217 ? -17.648 3.547 33.036 1.00 92.75 217 GLN A CA 1
ATOM 1690 C C . GLN A 1 217 ? -17.886 4.980 32.537 1.00 92.75 217 GLN A C 1
ATOM 1692 O O . GLN A 1 217 ? -18.444 5.166 31.457 1.00 92.75 217 GLN A O 1
ATOM 1697 N N . GLN A 1 218 ? -17.429 5.995 33.280 1.00 92.38 218 GLN A N 1
ATOM 1698 C CA . GLN A 1 218 ? -17.569 7.398 32.874 1.00 92.38 218 GLN A CA 1
ATOM 1699 C C . GLN A 1 218 ? -16.729 7.747 31.637 1.00 92.38 218 GLN A C 1
ATOM 1701 O O . GLN A 1 218 ? -17.225 8.453 30.760 1.00 92.38 218 GLN A O 1
ATOM 1706 N N . GLU A 1 219 ? -15.507 7.225 31.516 1.00 92.69 219 GLU A N 1
ATOM 1707 C CA . GLU A 1 219 ? -14.660 7.421 30.329 1.00 92.69 219 GLU A CA 1
ATOM 1708 C C . GLU A 1 219 ? -15.292 6.807 29.066 1.00 92.69 219 GLU A C 1
ATOM 1710 O O . GLU A 1 219 ? -15.327 7.453 28.020 1.00 92.69 219 GLU A O 1
ATOM 1715 N N . ILE A 1 220 ? -15.881 5.610 29.165 1.00 91.94 220 ILE A N 1
ATOM 1716 C CA . ILE A 1 220 ? -16.561 4.930 28.048 1.00 91.94 220 ILE A CA 1
ATOM 1717 C C . ILE A 1 220 ? -17.889 5.612 27.683 1.00 91.94 220 ILE A C 1
ATOM 1719 O O . ILE A 1 220 ? -18.197 5.753 26.498 1.00 91.94 220 ILE A O 1
ATOM 1723 N N . ILE A 1 221 ? -18.654 6.102 28.667 1.00 89.62 221 ILE A N 1
ATOM 1724 C CA . ILE A 1 221 ? -19.832 6.962 28.427 1.00 89.62 221 ILE A CA 1
ATOM 1725 C C . ILE A 1 221 ? -19.415 8.269 27.725 1.00 89.62 221 ILE A C 1
ATOM 1727 O O . ILE A 1 221 ? -20.148 8.774 26.876 1.00 89.62 221 ILE A O 1
ATOM 1731 N N . GLY A 1 222 ? -18.218 8.783 28.023 1.00 86.94 222 GLY A N 1
ATOM 1732 C CA . GLY A 1 222 ? -17.583 9.908 27.331 1.00 86.94 222 GLY A CA 1
ATOM 1733 C C . GLY A 1 222 ? -17.036 9.601 25.928 1.00 86.94 222 GLY A C 1
ATOM 1734 O O . GLY A 1 222 ? -16.473 10.502 25.311 1.00 86.94 222 GLY A O 1
ATOM 1735 N N . VAL A 1 223 ? -17.224 8.376 25.413 1.00 85.38 223 VAL A N 1
ATOM 1736 C CA . VAL A 1 223 ? -16.614 7.836 24.182 1.00 85.38 223 VAL A CA 1
ATOM 1737 C C . VAL A 1 223 ? -15.090 7.736 24.317 1.00 85.38 223 VAL A C 1
ATOM 1739 O O . VAL A 1 223 ? -14.332 8.557 23.795 1.00 85.38 223 VAL A O 1
ATOM 1742 N N . MET A 1 224 ? -14.644 6.694 25.025 1.00 91.12 224 MET A N 1
ATOM 1743 C CA . MET A 1 224 ? -13.227 6.424 25.273 1.00 91.12 224 MET A CA 1
ATOM 1744 C C . MET A 1 224 ? -12.479 6.151 23.961 1.00 91.12 224 MET A C 1
ATOM 1746 O O . MET A 1 224 ? -12.954 5.416 23.093 1.00 91.12 224 MET A O 1
ATOM 1750 N N . HIS A 1 225 ? -11.284 6.726 23.835 1.00 92.44 225 HIS A N 1
ATOM 1751 C CA . HIS A 1 225 ? -10.408 6.582 22.676 1.00 92.44 225 HIS A CA 1
ATOM 1752 C C . HIS A 1 225 ? -9.093 5.905 23.076 1.00 92.44 225 HIS A C 1
ATOM 1754 O O . HIS A 1 225 ? -8.406 6.373 23.985 1.00 92.44 225 HIS A O 1
ATOM 1760 N N . VAL A 1 226 ? -8.732 4.830 22.377 1.00 91.00 226 VAL A N 1
ATOM 1761 C CA . VAL A 1 226 ? -7.526 4.026 22.623 1.00 91.00 226 VAL A CA 1
ATOM 1762 C C . VAL A 1 226 ? -6.638 4.066 21.381 1.00 91.00 226 VAL A C 1
ATOM 1764 O O . VAL A 1 226 ? -7.130 3.914 20.269 1.00 91.00 226 VAL A O 1
ATOM 1767 N N . THR A 1 227 ? -5.331 4.270 21.550 1.00 89.62 227 THR A N 1
ATOM 1768 C CA . THR A 1 227 ? -4.359 4.302 20.441 1.00 89.62 227 THR A CA 1
ATOM 1769 C C . THR A 1 227 ? -3.393 3.125 20.534 1.00 89.62 227 THR A C 1
ATOM 1771 O O . THR A 1 227 ? -2.704 2.981 21.545 1.00 89.62 227 THR A O 1
ATOM 1774 N N . GLY A 1 228 ? -3.319 2.342 19.458 1.00 85.88 228 GLY A N 1
ATOM 1775 C CA . GLY A 1 228 ? -2.556 1.102 19.323 1.00 85.88 228 GLY A CA 1
ATOM 1776 C C . GLY A 1 228 ? -3.406 -0.138 19.614 1.00 85.88 228 GLY A C 1
ATOM 1777 O O . GLY A 1 228 ? -4.156 -0.163 20.589 1.00 85.88 228 GLY A O 1
ATOM 1778 N N . GLU A 1 229 ? -3.264 -1.182 18.789 1.00 87.06 229 GLU A N 1
ATOM 1779 C CA . GLU A 1 229 ? -3.921 -2.480 19.028 1.00 87.06 229 GLU A CA 1
ATOM 1780 C C . GLU A 1 229 ? -3.444 -3.129 20.332 1.00 87.06 229 GLU A C 1
ATOM 1782 O O . GLU A 1 229 ? -4.265 -3.646 21.079 1.00 87.06 229 GLU A O 1
ATOM 1787 N N . GLU A 1 230 ? -2.147 -3.036 20.644 1.00 85.88 230 GLU A N 1
ATOM 1788 C CA . GLU A 1 230 ? -1.537 -3.515 21.897 1.00 85.88 230 GLU A CA 1
ATOM 1789 C C . GLU A 1 230 ? -2.323 -3.029 23.127 1.00 85.88 230 GLU A C 1
ATOM 1791 O O . GLU A 1 230 ? -2.874 -3.835 23.867 1.00 85.88 230 GLU A O 1
ATOM 1796 N N . ARG A 1 231 ? -2.519 -1.709 23.260 1.00 88.25 231 ARG A N 1
ATOM 1797 C CA . ARG A 1 231 ? -3.264 -1.112 24.382 1.00 88.25 231 ARG A CA 1
ATOM 1798 C C . ARG A 1 231 ? -4.751 -1.450 24.395 1.00 88.25 231 ARG A C 1
ATOM 1800 O O . ARG A 1 231 ? -5.366 -1.433 25.461 1.00 88.25 231 ARG A O 1
ATOM 1807 N N . LEU A 1 232 ? -5.349 -1.707 23.231 1.00 90.31 232 LEU A N 1
ATOM 1808 C CA . LEU A 1 232 ? -6.724 -2.193 23.159 1.00 90.31 232 LEU A CA 1
ATOM 1809 C C . LEU A 1 232 ? -6.803 -3.622 23.706 1.00 90.31 232 LEU A C 1
ATOM 1811 O O . LEU A 1 232 ? -7.691 -3.906 24.505 1.00 90.31 232 LEU A O 1
ATOM 1815 N N . TYR A 1 233 ? -5.884 -4.503 23.312 1.00 89.25 233 TYR A N 1
ATOM 1816 C CA . TYR A 1 233 ? -5.847 -5.877 23.803 1.00 89.25 233 TYR A CA 1
ATOM 1817 C C . TYR A 1 233 ? -5.477 -5.948 25.289 1.00 89.25 233 TYR A C 1
ATOM 1819 O O . TYR A 1 233 ? -6.186 -6.635 26.018 1.00 89.25 233 TYR A O 1
ATOM 1827 N N . ASP A 1 234 ? -4.511 -5.152 25.767 1.00 88.50 234 ASP A N 1
ATOM 1828 C CA . ASP A 1 234 ? -4.223 -4.980 27.202 1.00 88.50 234 ASP A CA 1
ATOM 1829 C C . ASP A 1 234 ? -5.494 -4.599 27.981 1.00 88.50 234 ASP A C 1
ATOM 1831 O O . ASP A 1 234 ? -5.812 -5.186 29.017 1.00 88.50 234 ASP A O 1
ATOM 1835 N N . PHE A 1 235 ? -6.248 -3.608 27.488 1.00 88.25 235 PHE A N 1
ATOM 1836 C CA . PHE A 1 235 ? -7.498 -3.175 28.113 1.00 88.25 235 PHE A CA 1
ATOM 1837 C C . PHE A 1 235 ? -8.554 -4.288 28.118 1.00 88.25 235 PHE A C 1
ATOM 1839 O O . PHE A 1 235 ? -9.204 -4.498 29.141 1.00 88.25 235 PHE A O 1
ATOM 1846 N N . LEU A 1 236 ? -8.732 -5.000 27.002 1.00 89.81 236 LEU A N 1
ATOM 1847 C CA . LEU A 1 236 ? -9.733 -6.059 26.890 1.00 89.81 236 LEU A CA 1
ATOM 1848 C C . LEU A 1 236 ? -9.381 -7.272 27.763 1.00 89.81 236 LEU A C 1
ATOM 1850 O O . LEU A 1 236 ? -10.254 -7.741 28.490 1.00 89.81 236 LEU A O 1
ATOM 1854 N N . GLU A 1 237 ? -8.129 -7.741 27.758 1.00 87.50 237 GLU A N 1
ATOM 1855 C CA . GLU A 1 237 ? -7.690 -8.926 28.515 1.00 87.50 237 GLU A CA 1
ATOM 1856 C C . GLU A 1 237 ? -7.933 -8.768 30.024 1.00 87.50 237 GLU A C 1
ATOM 1858 O O . GLU A 1 237 ? -8.424 -9.691 30.672 1.00 87.50 237 GLU A O 1
ATOM 1863 N N . ASN A 1 238 ? -7.711 -7.565 30.569 1.00 87.44 238 ASN A N 1
ATOM 1864 C CA . ASN A 1 238 ? -7.983 -7.244 31.977 1.00 87.44 238 ASN A CA 1
ATOM 1865 C C . ASN A 1 238 ? -9.465 -7.391 32.390 1.00 87.44 238 ASN A C 1
ATOM 1867 O O . ASN A 1 238 ? -9.755 -7.422 33.589 1.00 87.44 238 ASN A O 1
ATOM 1871 N N . TYR A 1 239 ? -10.401 -7.470 31.434 1.00 83.62 239 TYR A N 1
ATOM 1872 C CA . TYR A 1 239 ? -11.844 -7.569 31.688 1.00 83.62 239 TYR A CA 1
ATOM 1873 C C . TYR A 1 239 ? -12.550 -8.715 30.936 1.00 83.62 239 TYR A C 1
ATOM 1875 O O . TYR A 1 239 ? -13.751 -8.914 31.134 1.00 83.62 239 TYR A O 1
ATOM 1883 N N . THR A 1 240 ? -11.843 -9.508 30.122 1.00 73.88 240 THR A N 1
ATOM 1884 C CA . THR A 1 240 ? -12.349 -10.783 29.588 1.00 73.88 240 THR A CA 1
ATOM 1885 C C . THR A 1 240 ? -12.033 -11.924 30.553 1.00 73.88 240 THR A C 1
ATOM 1887 O O . THR A 1 240 ? -10.884 -12.347 30.668 1.00 73.88 240 THR A O 1
ATOM 1890 N N . SER A 1 241 ? -13.057 -12.449 31.230 1.00 59.53 241 SER A N 1
ATOM 1891 C CA . SER A 1 241 ? -12.989 -13.650 32.082 1.00 59.53 241 SER A CA 1
ATOM 1892 C C . SER A 1 241 ? -14.108 -14.632 31.747 1.00 59.53 241 SER A C 1
ATOM 1894 O O . SER A 1 241 ? -15.184 -14.155 31.319 1.00 59.53 241 SER A O 1
#

Sequence (241 aa):
MRRKKTTGHGIGLFSLALLLCGLMGLGGGVLGARLAQRYQPQQIAQEAPDRPEEQPEESVAEAAPRWHNQVMEGSTEDPGGQAEMPSAPVISIPETINAETEYVLREKDLLSGSAVETSEEIPDMYIGMDREQFVTAMENYAAAPPLSEKERGFVSLEVLSFAPSRVVVQMNYRYVQPSQSFYVVAINDMIVVYLEDRQTVYQYTNIRLSQLPEKLQQEIIGVMHVTGEERLYDFLENYTS

Radius of gyration: 34.96 Å; chains: 1; bounding box: 104×56×76 Å

pLDDT: mean 71.32, std 25.99, range [28.09, 97.69]

Secondary structure (DSSP, 8-state):
-PPP-----PPPTTS-SSS---S----------SSGGG--PPPPPP----------------------------------------------------TT-EEEEEEEETTT--EEEEEEPPPGGGTT--HHHHHHHHHHHHHS--HHHHHTTEEEEEEEEEETTEEEEEEEE-------EEEEEEETTEEEEE-TTSSSEEEEEEEEGGGS-HHHHHHHHT-EEEESHHHHHHHHHTT--

Foldseek 3Di:
DDDDDDDDDDDDPPPPPDDDDDDDDDDDDDDDPDDPPPDDDDDDDDDDDDDDDDDDDDDDDDDDDDDDDDDDDDDDDDDDDPPPDPDDPPPPDAFAAAQQAWEWEWEAAPPVRDIDIDTDGDDPVRHGDGPVRVVVVQVVCQVPPDPVCVVQAWDHKDFPDGGNRYTYIYTYGHGPDQFQKWWWAADPQWIWIDGPVNPHTPDGDPFGLVPDDPVVNVCRNVGHMDGDPVRVVVVRVVGDD